Protein AF-A0AAD2JHB7-F1 (afdb_monomer)

Sequence (325 aa):
MQNTSTEHSDEDIPNVPEEEEAVSLEKINRLLHVSGDALVAKTIKKCIPQENSKCKTFVPENSGQRITLLAPPGSLTDFFSKLVEKTIQAAGSKTKDGVSIEWLPTSHMAPYGYGKTHGWTKIIRVVPEPIMLGAADSLLAHYPEPSIPPLDDLKASLRQTIRYHCRLNHIAAHTSLLTLSWNEISEVGLKELIEKVESFLNLEHGEGNSLDTELNSLTSEREKNVSDVSNKIFKMVNLVDGIDFMSYSSITNDVIKDEMQLSKDLTAWPCQSFWTVGEDETDRLKLSPAISDIAKAISPDCESEMNDCFVKRDKCEAKGDGECK

Foldseek 3Di:
DDDDDDDDDDDDDDDDDPDPDQCDVVNVVVLQPFPLLVVLVVLLVVLADPDDPCLDLDDDPPNFAEEEEAEQDFDLSVLVLVLLVVLCVQLVQAAPVRTHYDYHYALAFAAPPCLPQQNHSEYEYEQAGPLLLSLLRLLCVVVVAQDADPLFSSLLSSLLSSVLSLSVSSSCSRHHYHYDYPVCPVPVHSVVVSVSSCVSRNGDRDPPRPPVVVVVVCCPVVVVVSSVRVSSSVSNVCNQCVPPVHHPNVSNVVSQVVSCVQCVHVPNPPTVSLLQRTPPPVCSQDDDPSSLVSQLRNAHPCVDPSGPHPDLVSVCSVNSGSDRD

Organism: NCBI:txid2856

pLDDT: mean 74.13, std 14.26, range [36.97, 91.88]

Solvent-accessible surface area (backbone atoms only — not comparable to full-atom values): 18229 Å² total; per-residue (Å²): 143,80,89,81,84,79,82,78,79,81,75,82,74,80,82,74,81,85,75,84,70,78,80,48,72,67,63,49,54,61,73,53,70,40,81,52,46,57,51,49,55,50,48,56,54,64,50,40,75,90,84,52,101,67,35,48,64,64,59,61,88,93,65,49,43,30,36,31,38,43,30,68,59,28,64,71,43,51,50,49,46,59,48,54,52,47,56,40,54,66,25,66,39,28,27,69,87,68,41,45,54,46,81,46,73,39,36,48,36,74,47,87,93,40,58,81,59,66,71,53,27,32,37,38,33,53,41,49,61,39,56,60,54,38,20,44,27,36,45,36,69,69,42,81,61,74,57,78,68,57,68,51,55,51,54,33,33,37,51,50,47,54,48,52,54,52,53,47,29,57,45,41,61,36,19,35,70,47,80,46,40,45,55,58,45,74,72,67,33,71,66,58,50,48,53,52,50,35,61,74,62,39,52,35,73,56,95,81,67,59,58,65,61,58,49,54,61,49,47,65,67,40,53,54,53,50,48,52,51,49,50,43,40,50,49,32,53,49,52,48,46,69,35,94,90,38,53,59,63,54,56,52,41,51,51,51,50,50,46,28,63,54,11,59,70,72,66,45,78,89,34,60,45,84,54,50,56,24,63,45,88,91,44,32,45,54,60,54,72,64,51,24,52,51,46,26,49,43,21,22,58,57,82,44,97,74,37,81,52,76,52,70,58,41,54,24,29,42,71,32,41,45,61,75,128

Radius of gyration: 21.78 Å; Cα contacts (8 Å, |Δi|>4): 435; chains: 1; bounding box: 79×47×62 Å

Structure (mmCIF, N/CA/C/O backbone):
data_AF-A0AAD2JHB7-F1
#
_entry.id   AF-A0AAD2JHB7-F1
#
loop_
_atom_site.group_PDB
_atom_site.id
_atom_site.type_symbol
_atom_site.label_atom_id
_atom_site.label_alt_id
_atom_site.label_comp_id
_atom_site.label_asym_id
_atom_site.label_entity_id
_atom_site.label_seq_id
_atom_site.pdbx_PDB_ins_code
_atom_site.Cartn_x
_atom_site.Cartn_y
_atom_site.Cartn_z
_atom_site.occupancy
_atom_site.B_iso_or_equiv
_atom_site.auth_seq_id
_atom_site.auth_comp_id
_atom_site.auth_asym_id
_atom_site.auth_atom_id
_atom_site.pdbx_PDB_model_num
ATOM 1 N N . MET A 1 1 ? 55.567 -8.491 -31.227 1.00 44.53 1 MET A N 1
ATOM 2 C CA . MET A 1 1 ? 55.177 -8.044 -29.875 1.00 44.53 1 MET A CA 1
ATOM 3 C C . MET A 1 1 ? 55.283 -6.529 -29.849 1.00 44.53 1 MET A C 1
ATOM 5 O O . MET A 1 1 ? 56.384 -6.010 -29.751 1.00 44.53 1 MET A O 1
ATOM 9 N N . GLN A 1 2 ? 54.166 -5.836 -30.055 1.00 36.97 2 GLN A N 1
ATOM 10 C CA . GLN A 1 2 ? 54.045 -4.386 -29.907 1.00 36.97 2 GLN A CA 1
ATOM 11 C C . GLN A 1 2 ? 52.864 -4.159 -28.963 1.00 36.97 2 GLN A C 1
ATOM 13 O O . GLN A 1 2 ? 51.757 -4.598 -29.259 1.00 36.97 2 GLN A O 1
ATOM 18 N N . ASN A 1 3 ? 53.149 -3.574 -27.799 1.00 43.28 3 ASN A N 1
ATOM 19 C CA . ASN A 1 3 ? 52.157 -3.180 -26.804 1.00 43.28 3 ASN A CA 1
ATOM 20 C C . ASN A 1 3 ? 51.473 -1.902 -27.289 1.00 43.28 3 ASN A C 1
ATOM 22 O O . ASN A 1 3 ? 52.115 -0.857 -27.366 1.00 43.28 3 ASN A O 1
ATOM 26 N N . THR A 1 4 ? 50.185 -1.987 -27.594 1.00 46.91 4 THR A N 1
ATOM 27 C CA . THR A 1 4 ? 49.297 -0.831 -27.727 1.00 46.91 4 THR A CA 1
ATOM 28 C C . THR A 1 4 ? 48.582 -0.638 -26.396 1.00 46.91 4 THR A C 1
ATOM 30 O O . THR A 1 4 ? 47.682 -1.402 -26.055 1.00 46.91 4 THR A O 1
ATOM 33 N N . SER A 1 5 ? 49.035 0.344 -25.623 1.00 47.38 5 SER A N 1
ATOM 34 C CA . SER A 1 5 ? 48.338 0.878 -24.456 1.00 47.38 5 SER A CA 1
ATOM 35 C C . SER A 1 5 ? 47.218 1.796 -24.937 1.00 47.38 5 SER A C 1
ATOM 37 O O . SER A 1 5 ? 47.485 2.848 -25.515 1.00 47.38 5 SER A O 1
ATOM 39 N N . THR A 1 6 ? 45.977 1.366 -24.740 1.00 50.75 6 THR A N 1
ATOM 40 C CA . THR A 1 6 ? 44.774 2.156 -25.002 1.00 50.75 6 THR A CA 1
ATOM 41 C C . THR A 1 6 ? 44.533 3.064 -23.798 1.00 50.75 6 THR A C 1
ATOM 43 O O . THR A 1 6 ? 44.277 2.571 -22.702 1.00 50.75 6 THR A O 1
ATOM 46 N N . GLU A 1 7 ? 44.657 4.375 -23.987 1.00 43.62 7 GLU A N 1
ATOM 47 C CA . GLU A 1 7 ? 44.227 5.380 -23.013 1.00 43.62 7 GLU A CA 1
ATOM 48 C C . GLU A 1 7 ? 42.691 5.377 -22.962 1.00 43.62 7 GLU A C 1
ATOM 50 O O . GLU A 1 7 ? 42.026 5.573 -23.980 1.00 43.62 7 GLU A O 1
ATOM 55 N N . HIS A 1 8 ? 42.123 5.085 -21.792 1.00 47.81 8 HIS A N 1
ATOM 56 C CA . HIS A 1 8 ? 40.723 5.367 -21.494 1.00 47.81 8 HIS A CA 1
ATOM 57 C C . HIS A 1 8 ? 40.642 6.810 -21.008 1.00 47.81 8 HIS A C 1
ATOM 59 O O . HIS A 1 8 ? 41.241 7.162 -19.997 1.00 47.81 8 HIS A O 1
ATOM 65 N N . SER A 1 9 ? 39.945 7.644 -21.775 1.00 47.38 9 SER A N 1
ATOM 66 C CA . SER A 1 9 ? 39.505 8.959 -21.337 1.00 47.38 9 SER A CA 1
ATOM 67 C C . SER A 1 9 ? 38.431 8.769 -20.273 1.00 47.38 9 SER A C 1
ATOM 69 O O . SER A 1 9 ? 37.358 8.251 -20.582 1.00 47.38 9 SER A O 1
ATOM 71 N N . ASP A 1 10 ? 38.746 9.162 -19.042 1.00 42.00 10 ASP A N 1
ATOM 72 C CA . ASP A 1 10 ? 37.776 9.339 -17.968 1.00 42.00 10 ASP A CA 1
ATOM 73 C C . ASP A 1 10 ? 36.716 10.343 -18.442 1.00 42.00 10 ASP A C 1
ATOM 75 O O . ASP A 1 10 ? 37.003 11.524 -18.643 1.00 42.00 10 ASP A O 1
ATOM 79 N N . GLU A 1 11 ? 35.504 9.856 -18.708 1.00 45.44 11 GLU A N 1
ATOM 80 C CA . GLU A 1 11 ? 34.348 10.718 -18.920 1.00 45.44 11 GLU A CA 1
ATOM 81 C C . GLU A 1 11 ? 34.005 11.377 -17.580 1.00 45.44 11 GLU A C 1
ATOM 83 O O . GLU A 1 11 ? 33.743 10.697 -16.585 1.00 45.44 11 GLU A O 1
ATOM 88 N N . ASP A 1 12 ? 34.054 12.711 -17.564 1.00 38.25 12 ASP A N 1
ATOM 89 C CA . ASP A 1 12 ? 33.710 13.554 -16.424 1.00 38.25 12 ASP A CA 1
ATOM 90 C C . ASP A 1 12 ? 32.306 13.202 -15.907 1.00 38.25 12 ASP A C 1
ATOM 92 O O . ASP A 1 12 ? 31.289 13.540 -16.517 1.00 38.25 12 ASP A O 1
ATOM 96 N N . ILE A 1 13 ? 32.246 12.534 -14.753 1.00 40.44 13 ILE A N 1
ATOM 97 C CA . ILE A 1 13 ? 31.000 12.352 -14.007 1.00 40.44 13 ILE A CA 1
ATOM 98 C C . ILE A 1 13 ? 30.553 13.751 -13.552 1.00 40.44 13 ILE A C 1
ATOM 100 O O . ILE A 1 13 ? 31.311 14.424 -12.846 1.00 40.44 13 ILE A O 1
ATOM 104 N N . PRO A 1 14 ? 29.356 14.226 -13.941 1.00 38.84 14 PRO A N 1
ATOM 105 C CA . PRO A 1 14 ? 28.904 15.561 -13.584 1.00 38.84 14 PRO A CA 1
ATOM 106 C C . PRO A 1 14 ? 28.828 15.708 -12.063 1.00 38.84 14 PRO A C 1
ATOM 108 O O . PRO A 1 14 ? 28.192 14.920 -11.363 1.00 38.84 14 PRO A O 1
ATOM 111 N N . ASN A 1 15 ? 29.509 16.738 -11.567 1.00 38.09 15 ASN A N 1
ATOM 112 C CA . ASN A 1 15 ? 29.601 17.081 -10.156 1.00 38.09 15 ASN A CA 1
ATOM 113 C C . ASN A 1 15 ? 28.209 17.512 -9.655 1.00 38.09 15 ASN A C 1
ATOM 115 O O . ASN A 1 15 ? 27.714 18.578 -10.031 1.00 38.09 15 ASN A O 1
ATOM 119 N N . VAL A 1 16 ? 27.552 16.664 -8.861 1.00 37.91 16 VAL A N 1
ATOM 120 C CA . VAL A 1 16 ? 26.233 16.952 -8.280 1.00 37.91 16 VAL A CA 1
ATOM 121 C C . VAL A 1 16 ? 26.416 17.955 -7.128 1.00 37.91 16 VAL A C 1
ATOM 123 O O . VAL A 1 16 ? 27.245 17.702 -6.256 1.00 37.91 16 VAL A O 1
ATOM 126 N N . PRO A 1 17 ? 25.692 19.092 -7.092 1.00 42.38 17 PRO A N 1
ATOM 127 C CA . PRO A 1 17 ? 25.843 20.084 -6.026 1.00 42.38 17 PRO A CA 1
ATOM 128 C C . PRO A 1 17 ? 25.433 19.512 -4.658 1.00 42.38 17 PRO A C 1
ATOM 130 O O . PRO A 1 17 ? 24.340 18.972 -4.517 1.00 42.38 17 PRO A O 1
ATOM 133 N N . GLU A 1 18 ? 26.296 19.674 -3.653 1.00 43.78 18 GLU A N 1
ATOM 134 C CA . GLU A 1 18 ? 26.150 19.145 -2.281 1.00 43.78 18 GLU A CA 1
ATOM 135 C C . GLU A 1 18 ? 25.261 19.991 -1.340 1.00 43.78 18 GLU A C 1
ATOM 137 O O . GLU A 1 18 ? 25.215 19.736 -0.137 1.00 43.78 18 GLU A O 1
ATOM 142 N N . GLU A 1 19 ? 24.528 20.993 -1.833 1.00 45.78 19 GLU A N 1
ATOM 143 C CA . GLU A 1 19 ? 23.612 21.760 -0.976 1.00 45.78 19 GLU A CA 1
ATOM 144 C C . GLU A 1 19 ? 22.239 21.071 -0.892 1.00 45.78 19 GLU A C 1
ATOM 146 O O . GLU A 1 19 ? 21.375 21.239 -1.754 1.00 45.78 19 GLU A O 1
ATOM 151 N N . GLU A 1 20 ? 22.044 20.274 0.169 1.00 47.28 20 GLU A N 1
ATOM 152 C CA . GLU A 1 20 ? 20.758 19.680 0.564 1.00 47.28 20 GLU A CA 1
ATOM 153 C C . GLU A 1 20 ? 19.764 20.765 1.012 1.00 47.28 20 GLU A C 1
ATOM 155 O O . GLU A 1 20 ? 19.490 20.962 2.197 1.00 47.28 20 GLU A O 1
ATOM 160 N N . GLU A 1 21 ? 19.193 21.490 0.056 1.00 49.91 21 GLU A N 1
ATOM 161 C CA . GLU A 1 21 ? 18.013 22.301 0.322 1.00 49.91 21 GLU A CA 1
ATOM 162 C C . GLU A 1 21 ? 16.830 21.350 0.575 1.00 49.91 21 GLU A C 1
ATOM 164 O O . GLU A 1 21 ? 16.464 20.544 -0.287 1.00 49.91 21 GLU A O 1
ATOM 169 N N . ALA A 1 22 ? 16.251 21.400 1.781 1.00 50.84 22 ALA A N 1
ATOM 170 C CA . ALA A 1 22 ? 15.080 20.600 2.124 1.00 50.84 22 ALA A CA 1
ATOM 171 C C . ALA A 1 22 ? 13.979 20.844 1.080 1.00 50.84 22 ALA A C 1
ATOM 173 O O . ALA A 1 22 ? 13.525 21.975 0.887 1.00 50.84 22 ALA A O 1
ATOM 174 N N . VAL A 1 23 ? 13.568 19.787 0.374 1.00 50.75 23 VAL A N 1
ATOM 175 C CA . VAL A 1 23 ? 12.560 19.896 -0.683 1.00 50.75 23 VAL A CA 1
ATOM 176 C C . VAL A 1 23 ? 11.259 20.383 -0.047 1.00 50.75 23 VAL A C 1
ATOM 178 O O . VAL A 1 23 ? 10.679 19.703 0.797 1.00 50.75 23 VAL A O 1
ATOM 181 N N . SER A 1 24 ? 10.793 21.573 -0.433 1.00 53.56 24 SER A N 1
ATOM 182 C CA . SER A 1 24 ? 9.554 22.113 0.123 1.00 53.56 24 SER A CA 1
ATOM 183 C C . SER A 1 24 ? 8.346 21.271 -0.308 1.00 53.56 24 SER A C 1
ATOM 185 O O . SER A 1 24 ? 8.250 20.848 -1.464 1.00 53.56 24 SER A O 1
ATOM 187 N N . LEU A 1 25 ? 7.386 21.079 0.605 1.00 49.75 25 LEU A N 1
ATOM 188 C CA . LEU A 1 25 ? 6.100 20.408 0.339 1.00 49.75 25 LEU A CA 1
ATOM 189 C C . LEU A 1 25 ? 5.358 21.002 -0.873 1.00 49.75 25 LEU A C 1
ATOM 191 O O . LEU A 1 25 ? 4.637 20.301 -1.574 1.00 49.75 25 LEU A O 1
ATOM 195 N N . GLU A 1 26 ? 5.574 22.282 -1.178 1.00 51.38 26 GLU A N 1
ATOM 196 C CA . GLU A 1 26 ? 4.990 22.931 -2.353 1.00 51.38 26 GLU A CA 1
ATOM 197 C C . GLU A 1 26 ? 5.645 22.476 -3.670 1.00 51.38 26 GLU A C 1
ATOM 199 O O . GLU A 1 26 ? 4.954 22.248 -4.666 1.00 51.38 26 GLU A O 1
ATOM 204 N N . LYS A 1 27 ? 6.975 22.303 -3.688 1.00 56.31 27 LYS A N 1
ATOM 205 C CA . LYS A 1 27 ? 7.708 21.762 -4.846 1.00 56.31 27 LYS A CA 1
ATOM 206 C C . LYS A 1 27 ? 7.349 20.293 -5.073 1.00 56.31 27 LYS A C 1
ATOM 208 O O . LYS A 1 27 ? 7.165 19.885 -6.217 1.00 56.31 27 LYS A O 1
ATOM 213 N N . ILE A 1 28 ? 7.160 19.556 -3.977 1.00 53.59 28 ILE A N 1
ATOM 214 C CA . ILE A 1 28 ? 6.604 18.201 -3.955 1.00 53.59 28 ILE A CA 1
ATOM 215 C C . ILE A 1 28 ? 5.224 18.205 -4.613 1.00 53.59 28 ILE A C 1
ATOM 217 O O . ILE A 1 28 ? 5.057 17.594 -5.660 1.00 53.59 28 ILE A O 1
ATOM 221 N N . ASN A 1 29 ? 4.267 18.989 -4.115 1.00 52.22 29 ASN A N 1
ATOM 222 C CA . ASN A 1 29 ? 2.915 19.016 -4.673 1.00 52.22 29 ASN A CA 1
ATOM 223 C C . ASN A 1 29 ? 2.890 19.345 -6.175 1.00 52.22 29 ASN A C 1
ATOM 225 O O . ASN A 1 29 ? 2.085 18.768 -6.902 1.00 52.22 29 ASN A O 1
ATOM 229 N N . ARG A 1 30 ? 3.794 20.194 -6.684 1.00 58.38 30 ARG A N 1
ATOM 230 C CA . ARG A 1 30 ? 3.884 20.483 -8.130 1.00 58.38 30 ARG A CA 1
ATOM 231 C C . ARG A 1 30 ? 4.385 19.307 -8.974 1.00 58.38 30 ARG A C 1
ATOM 233 O O . ARG A 1 30 ? 3.861 19.122 -10.068 1.00 58.38 30 ARG A O 1
ATOM 240 N N . LEU A 1 31 ? 5.352 18.524 -8.489 1.00 52.12 31 LEU A N 1
ATOM 241 C CA . LEU A 1 31 ? 5.852 17.328 -9.190 1.00 52.12 31 LEU A CA 1
ATOM 242 C C . LEU A 1 31 ? 4.796 16.215 -9.257 1.00 52.12 31 LEU A C 1
ATOM 244 O O . LEU A 1 31 ? 4.749 15.454 -10.218 1.00 52.12 31 LEU A O 1
ATOM 248 N N . LEU A 1 32 ? 3.917 16.154 -8.257 1.00 51.88 32 LEU A N 1
ATOM 249 C CA . LEU A 1 32 ? 2.922 15.094 -8.094 1.00 51.88 32 LEU A CA 1
ATOM 250 C C . LEU A 1 32 ? 1.598 15.347 -8.849 1.00 51.88 32 LEU A C 1
ATOM 252 O O . LEU A 1 32 ? 0.749 14.461 -8.924 1.00 51.88 32 LEU A O 1
ATOM 256 N N . HIS A 1 33 ? 1.397 16.536 -9.432 1.00 53.97 33 HIS A N 1
ATOM 257 C CA . HIS A 1 33 ? 0.199 16.866 -10.219 1.00 53.97 33 HIS A CA 1
ATOM 258 C C . HIS A 1 33 ? 0.368 16.477 -11.692 1.00 53.97 33 HIS A C 1
ATOM 260 O O . HIS A 1 33 ? 0.422 17.323 -12.588 1.00 53.97 33 HIS A O 1
ATOM 266 N N . VAL A 1 34 ? 0.424 15.174 -11.957 1.00 54.78 34 VAL A N 1
ATOM 267 C CA . VAL A 1 34 ? 0.478 14.638 -13.319 1.00 54.78 34 VAL A CA 1
ATOM 268 C C . VAL A 1 34 ? -0.903 14.172 -13.768 1.00 54.78 34 VAL A C 1
ATOM 270 O O . VAL A 1 34 ? -1.675 13.580 -13.017 1.00 54.78 34 VAL A O 1
ATOM 273 N N . SER A 1 35 ? -1.238 14.442 -15.030 1.00 53.59 35 SER A N 1
ATOM 274 C CA . SER A 1 35 ? -2.548 14.146 -15.624 1.00 53.59 35 SER A CA 1
ATOM 275 C C . SER A 1 35 ? -2.970 12.668 -15.527 1.00 53.59 35 SER A C 1
ATOM 277 O O . SER A 1 35 ? -4.170 12.384 -15.494 1.00 53.59 35 SER A O 1
ATOM 279 N N . GLY A 1 36 ? -2.011 11.739 -15.437 1.00 54.88 36 GLY A N 1
ATOM 280 C CA . GLY A 1 36 ? -2.241 10.302 -15.257 1.00 54.88 36 GLY A CA 1
ATOM 281 C C . GLY A 1 36 ? -2.712 9.909 -13.853 1.00 54.88 36 GLY A C 1
ATOM 282 O O . GLY A 1 36 ? -3.604 9.068 -13.720 1.00 54.88 36 GLY A O 1
ATOM 283 N N . ASP A 1 37 ? -2.210 10.568 -12.806 1.00 62.50 37 ASP A N 1
ATOM 284 C CA . ASP A 1 37 ? -2.574 10.265 -11.415 1.00 62.50 37 ASP A CA 1
ATOM 285 C C . ASP A 1 37 ? -4.043 10.586 -11.136 1.00 62.50 37 ASP A C 1
ATOM 287 O O . ASP A 1 37 ? -4.741 9.821 -10.472 1.00 62.50 37 ASP A O 1
ATOM 291 N N . ALA A 1 38 ? -4.574 11.648 -11.747 1.00 64.50 38 ALA A N 1
ATOM 292 C CA . ALA A 1 38 ? -5.999 11.960 -11.680 1.00 64.50 38 ALA A CA 1
ATOM 293 C C . ALA A 1 38 ? -6.870 10.860 -12.319 1.00 64.50 38 ALA A C 1
ATOM 295 O O . ALA A 1 38 ? -7.965 10.575 -11.825 1.00 64.50 38 ALA A O 1
ATOM 296 N N . LEU A 1 39 ? -6.405 10.220 -13.401 1.00 62.66 39 LEU A N 1
ATOM 297 C CA . LEU A 1 39 ? -7.111 9.106 -14.040 1.00 62.66 39 LEU A CA 1
ATOM 298 C C . LEU A 1 39 ? -7.066 7.850 -13.166 1.00 62.66 39 LEU A C 1
ATOM 300 O O . LEU A 1 39 ? -8.096 7.190 -13.016 1.00 62.66 39 LEU A O 1
ATOM 304 N N . VAL A 1 40 ? -5.920 7.544 -12.556 1.00 61.69 40 VAL A N 1
ATOM 305 C CA . VAL A 1 40 ? -5.773 6.425 -11.614 1.00 61.69 40 VAL A CA 1
ATOM 306 C C . VAL A 1 40 ? -6.616 6.657 -10.374 1.00 61.69 40 VAL A C 1
ATOM 308 O O . VAL A 1 40 ? -7.433 5.804 -10.051 1.00 61.69 40 VAL A O 1
ATOM 311 N N . ALA A 1 41 ? -6.525 7.823 -9.738 1.00 64.12 41 ALA A N 1
ATOM 312 C CA . ALA A 1 41 ? -7.351 8.187 -8.594 1.00 64.12 41 ALA A CA 1
ATOM 313 C C . ALA A 1 41 ? -8.845 8.113 -8.944 1.00 64.12 41 ALA A C 1
ATOM 315 O O . ALA A 1 41 ? -9.636 7.547 -8.192 1.00 64.12 41 ALA A O 1
ATOM 316 N N . LYS A 1 42 ? -9.253 8.603 -10.125 1.00 65.50 42 LYS A N 1
ATOM 317 C CA . LYS A 1 42 ? -10.633 8.471 -10.618 1.00 65.50 42 LYS A CA 1
ATOM 318 C C . LYS A 1 42 ? -11.026 7.014 -10.849 1.00 65.50 42 LYS A C 1
ATOM 320 O O . LYS A 1 42 ? -12.166 6.657 -10.578 1.00 65.50 42 LYS A O 1
ATOM 325 N N . THR A 1 43 ? -10.124 6.177 -11.348 1.00 59.97 43 THR A N 1
ATOM 326 C CA . THR A 1 43 ? -10.394 4.760 -11.634 1.00 59.97 43 THR A CA 1
ATOM 327 C C . THR A 1 43 ? -10.463 3.939 -10.353 1.00 59.97 43 THR A C 1
ATOM 329 O O . THR A 1 43 ? -11.438 3.225 -10.139 1.00 59.97 43 THR A O 1
ATOM 332 N N . ILE A 1 44 ? -9.528 4.166 -9.430 1.00 62.41 44 ILE A N 1
ATOM 333 C CA . ILE A 1 44 ? -9.577 3.689 -8.052 1.00 62.41 44 ILE A CA 1
ATOM 334 C C . ILE A 1 44 ? -10.920 4.064 -7.422 1.00 62.41 44 ILE A C 1
ATOM 336 O O . ILE A 1 44 ? -11.571 3.181 -6.875 1.00 62.41 44 ILE A O 1
ATOM 340 N N . LYS A 1 45 ? -11.362 5.323 -7.560 1.00 61.25 45 LYS A N 1
ATOM 341 C CA . LYS A 1 45 ? -12.653 5.820 -7.052 1.00 61.25 45 LYS A CA 1
ATOM 342 C C . LYS A 1 45 ? -13.872 5.232 -7.772 1.00 61.25 45 LYS A C 1
ATOM 344 O O . LYS A 1 45 ? -14.912 5.077 -7.148 1.00 61.25 45 LYS A O 1
ATOM 349 N N . LYS A 1 46 ? -13.783 4.894 -9.063 1.00 52.84 46 LYS A N 1
ATOM 350 C CA . LYS A 1 46 ? -14.870 4.237 -9.822 1.00 52.84 46 LYS A CA 1
ATOM 351 C C . LYS A 1 46 ? -15.091 2.789 -9.399 1.00 52.84 46 LYS A C 1
ATOM 353 O O . LYS A 1 46 ? -16.213 2.303 -9.479 1.00 52.84 46 LYS A O 1
ATOM 358 N N . CYS A 1 47 ? -14.038 2.106 -8.963 1.00 46.47 47 CYS A N 1
ATOM 359 C CA . CYS A 1 47 ? -14.144 0.761 -8.407 1.00 46.47 47 CYS A CA 1
ATOM 360 C C . CYS A 1 47 ? -14.671 0.758 -6.957 1.00 46.47 47 CYS A C 1
ATOM 362 O O . CYS A 1 47 ? -14.910 -0.315 -6.408 1.00 46.47 47 CYS A O 1
ATOM 364 N N . ILE A 1 48 ? -14.865 1.931 -6.339 1.00 52.50 48 ILE A N 1
ATOM 365 C CA . ILE A 1 48 ? -15.570 2.079 -5.061 1.00 52.50 48 ILE A CA 1
ATOM 366 C C . ILE A 1 48 ? -17.076 2.126 -5.370 1.00 52.50 48 ILE A C 1
ATOM 368 O O . ILE A 1 48 ? -17.494 2.946 -6.192 1.00 52.50 48 ILE A O 1
ATOM 372 N N . PRO A 1 49 ? -17.919 1.286 -4.742 1.00 47.06 49 PRO A N 1
ATOM 373 C CA . PRO A 1 49 ? -19.367 1.357 -4.922 1.00 47.06 49 PRO A CA 1
ATOM 374 C C . PRO A 1 49 ? -19.875 2.761 -4.564 1.00 47.06 49 PRO A C 1
ATOM 376 O O . PRO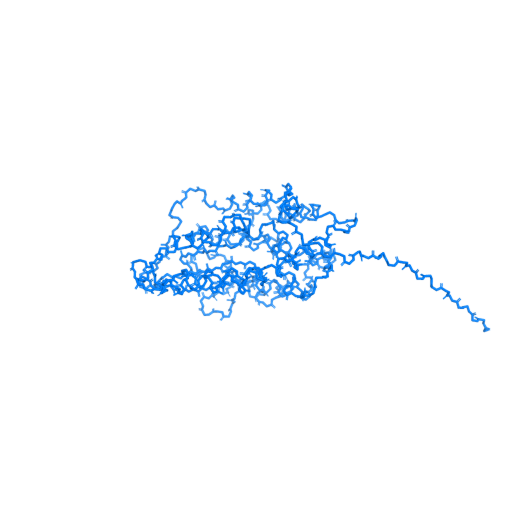 A 1 49 ? -19.771 3.182 -3.415 1.00 47.06 49 PRO A O 1
ATOM 379 N N . GLN A 1 50 ? -20.416 3.495 -5.539 1.00 50.09 50 GLN A N 1
ATOM 380 C CA . GLN A 1 50 ? -20.752 4.915 -5.356 1.00 50.09 50 GLN A CA 1
ATOM 381 C C . GLN A 1 50 ? -22.000 5.165 -4.490 1.00 50.09 50 GLN A C 1
ATOM 383 O O . GLN A 1 50 ? -22.226 6.297 -4.076 1.00 50.09 50 GLN A O 1
ATOM 388 N N . GLU A 1 51 ? -22.802 4.138 -4.184 1.00 46.19 51 GLU A N 1
ATOM 389 C CA . GLU A 1 51 ? -24.159 4.333 -3.642 1.00 46.19 51 GLU A CA 1
ATOM 390 C C . GLU A 1 51 ? -24.567 3.369 -2.516 1.00 46.19 51 GLU A C 1
ATOM 392 O O . GLU A 1 51 ? -25.746 3.055 -2.362 1.00 46.19 51 GLU A O 1
ATOM 397 N N . ASN A 1 52 ? -23.642 2.893 -1.677 1.00 42.56 52 ASN A N 1
ATOM 398 C CA . ASN A 1 52 ? -24.062 2.134 -0.495 1.00 42.56 52 ASN A CA 1
ATOM 399 C C . ASN A 1 52 ? -23.418 2.655 0.788 1.00 42.56 52 ASN A C 1
ATOM 401 O O . ASN A 1 52 ? -22.343 2.221 1.189 1.00 42.56 52 ASN A O 1
ATOM 405 N N . SER A 1 53 ? -24.137 3.542 1.487 1.00 45.59 53 SER A N 1
ATOM 406 C CA . SER A 1 53 ? -23.801 4.005 2.846 1.00 45.59 53 SER A CA 1
ATOM 407 C C . SER A 1 53 ? -23.754 2.870 3.881 1.00 45.59 53 SER A C 1
ATOM 409 O O . SER A 1 53 ? -23.359 3.083 5.025 1.00 45.59 53 SER A O 1
ATOM 411 N N . LYS A 1 54 ? -24.147 1.656 3.471 1.00 46.12 54 LYS A N 1
ATOM 412 C CA . LYS A 1 54 ? -24.056 0.398 4.207 1.00 46.12 54 LYS A CA 1
ATOM 413 C C . LYS A 1 54 ? -23.462 -0.705 3.323 1.00 46.12 54 LYS A C 1
ATOM 415 O O . LYS A 1 54 ? -24.075 -1.765 3.168 1.00 46.12 54 LYS A O 1
ATOM 420 N N . CYS A 1 55 ? -22.288 -0.487 2.716 1.00 51.88 55 CYS A N 1
ATOM 421 C CA . CYS A 1 55 ? -21.472 -1.626 2.275 1.00 51.88 55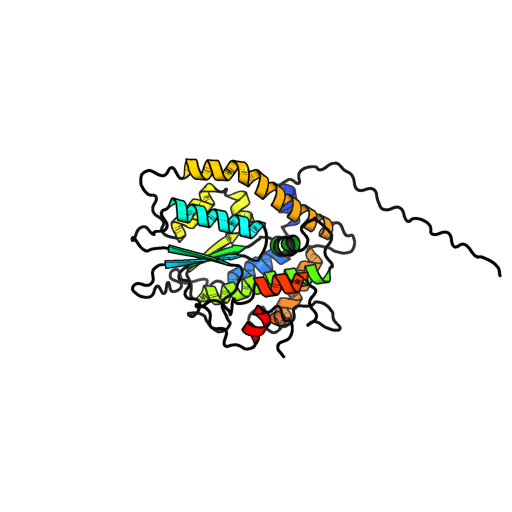 CYS A CA 1
ATOM 422 C C . CYS A 1 55 ? -21.420 -2.633 3.432 1.00 51.88 55 CYS A C 1
ATOM 424 O O . CYS A 1 55 ? -21.137 -2.262 4.567 1.00 51.88 55 CYS A O 1
ATOM 426 N N . LYS A 1 56 ? -21.873 -3.856 3.147 1.00 52.50 56 LYS A N 1
ATOM 427 C CA . LYS A 1 56 ? -22.409 -4.811 4.121 1.00 52.50 56 LYS A CA 1
ATOM 428 C C . LYS A 1 56 ? -21.385 -5.079 5.224 1.00 52.50 56 LYS A C 1
ATOM 430 O O . LYS A 1 56 ? -20.519 -5.922 5.053 1.00 52.50 56 LYS A O 1
ATOM 435 N N . THR A 1 57 ? -21.508 -4.407 6.367 1.00 56.66 57 THR A N 1
ATOM 436 C CA . THR A 1 57 ? -20.790 -4.778 7.589 1.00 56.66 57 THR A CA 1
ATOM 437 C C . THR A 1 57 ? -21.315 -6.136 8.026 1.00 56.66 57 THR A C 1
ATOM 439 O O . THR A 1 57 ? -22.286 -6.229 8.777 1.00 56.66 57 THR A O 1
ATOM 442 N N . PHE A 1 58 ? -20.748 -7.205 7.479 1.00 56.97 58 PHE A N 1
ATOM 443 C CA . PHE A 1 58 ? -21.021 -8.542 7.960 1.00 56.97 58 PHE A CA 1
ATOM 444 C C . PHE A 1 58 ? -20.117 -8.772 9.162 1.00 56.97 58 PHE A C 1
ATOM 446 O O . PHE A 1 58 ? -18.936 -9.069 9.020 1.00 56.97 58 PHE A O 1
ATOM 453 N N . VAL A 1 59 ? -20.685 -8.562 10.343 1.00 61.16 59 VAL A N 1
ATOM 454 C CA . VAL A 1 59 ? -20.089 -8.981 11.606 1.00 61.16 59 VAL A CA 1
ATOM 455 C C . VAL A 1 59 ? -20.850 -10.238 12.017 1.00 61.16 59 VAL A C 1
ATOM 457 O O . VAL A 1 59 ? -22.029 -10.119 12.362 1.00 61.16 59 VAL A O 1
ATOM 460 N N . PRO A 1 60 ? -20.259 -11.440 11.902 1.00 58.31 60 PRO A N 1
ATOM 461 C CA . PRO A 1 60 ? -20.867 -12.639 12.459 1.00 58.31 60 PRO A CA 1
ATOM 462 C C . PRO A 1 60 ? -21.241 -12.431 13.935 1.00 58.31 60 PRO A C 1
ATOM 464 O O . PRO A 1 60 ? -20.547 -11.740 14.685 1.00 58.31 60 PRO A O 1
ATOM 467 N N . GLU A 1 61 ? -22.351 -13.023 14.374 1.00 60.22 61 GLU A N 1
ATOM 468 C CA . GLU A 1 61 ? -22.747 -12.945 15.781 1.00 60.22 61 GLU A CA 1
ATOM 469 C C . GLU A 1 61 ? -21.625 -13.511 16.668 1.00 60.22 61 GLU A C 1
ATOM 471 O O . GLU A 1 61 ? -21.142 -14.620 16.443 1.00 60.22 61 GLU A O 1
ATOM 476 N N . ASN A 1 62 ? -21.218 -12.744 17.685 1.00 66.25 62 ASN A N 1
ATOM 477 C CA . ASN A 1 62 ? -20.154 -13.080 18.642 1.00 66.25 62 ASN A CA 1
ATOM 478 C C . ASN A 1 62 ? -18.708 -13.109 18.097 1.00 66.25 62 ASN A C 1
ATOM 480 O O . ASN A 1 62 ? -17.827 -13.589 18.807 1.00 66.25 62 ASN A O 1
ATOM 484 N N . SER A 1 63 ? -18.417 -12.588 16.897 1.00 68.44 63 SER A N 1
ATOM 485 C CA . SER A 1 63 ? -17.054 -12.642 16.324 1.00 68.44 63 SER A CA 1
ATOM 486 C C . SER A 1 63 ? -16.178 -11.399 16.539 1.00 68.44 63 SER A C 1
ATOM 488 O O . SER A 1 63 ? -15.053 -11.370 16.051 1.00 68.44 63 SER A O 1
ATOM 490 N N . GLY A 1 64 ? -16.665 -10.356 17.223 1.00 78.38 64 GLY A N 1
ATOM 491 C CA . GLY A 1 64 ? -15.938 -9.083 17.349 1.00 78.38 64 GLY A CA 1
ATOM 492 C C . GLY A 1 64 ? -15.812 -8.307 16.025 1.00 78.38 64 GLY A C 1
ATOM 493 O O . GLY A 1 64 ? -16.307 -8.747 14.985 1.00 78.38 64 GLY A O 1
ATOM 494 N N . GLN A 1 65 ? -15.169 -7.133 16.049 1.00 82.81 65 GLN A N 1
ATOM 495 C CA . GLN A 1 65 ? -14.814 -6.391 14.833 1.00 82.81 65 GLN A CA 1
ATOM 496 C C . GLN A 1 65 ? -13.375 -6.707 14.441 1.00 82.81 65 GLN A C 1
ATOM 498 O O . GLN A 1 65 ? -12.433 -6.376 15.155 1.00 82.81 65 GLN A O 1
ATOM 503 N N . ARG A 1 66 ? -13.208 -7.301 13.263 1.00 85.88 66 ARG A N 1
ATOM 504 C CA . ARG A 1 66 ? -11.899 -7.524 12.654 1.00 85.88 66 ARG A CA 1
ATOM 505 C C . ARG A 1 66 ? -11.593 -6.390 11.694 1.00 85.88 66 ARG A C 1
ATOM 507 O O . ARG A 1 66 ? -12.312 -6.212 10.704 1.00 85.88 66 ARG A O 1
ATOM 514 N N . ILE A 1 67 ? -10.588 -5.592 12.017 1.00 88.31 67 ILE A N 1
ATOM 515 C CA . ILE A 1 67 ? -10.237 -4.367 11.305 1.00 88.31 67 ILE A CA 1
ATOM 516 C C . ILE A 1 67 ? -8.838 -4.550 10.736 1.00 88.31 67 ILE A C 1
ATOM 518 O O . ILE A 1 67 ? -7.896 -4.858 11.462 1.00 88.31 67 ILE A O 1
ATOM 522 N N . THR A 1 68 ? -8.700 -4.348 9.432 1.00 89.94 68 THR A N 1
ATOM 523 C CA . THR A 1 68 ? -7.394 -4.394 8.775 1.00 89.94 68 THR A CA 1
ATOM 524 C C . THR A 1 68 ? -6.995 -3.017 8.270 1.00 89.94 68 THR A C 1
ATOM 526 O O . THR A 1 68 ? -7.854 -2.235 7.847 1.00 89.94 68 THR A O 1
ATOM 529 N N . LEU A 1 69 ? -5.693 -2.737 8.293 1.00 90.88 69 LEU A N 1
ATOM 530 C CA . LEU A 1 69 ? -5.104 -1.700 7.462 1.00 90.88 69 LEU A CA 1
ATOM 531 C C . LEU A 1 69 ? -4.362 -2.348 6.314 1.00 90.88 69 LEU A C 1
ATOM 533 O O . LEU A 1 69 ? -3.445 -3.139 6.522 1.00 90.88 69 LEU A O 1
ATOM 537 N N . LEU A 1 70 ? -4.800 -1.986 5.117 1.00 90.94 70 LEU A N 1
ATOM 538 C CA . LEU A 1 70 ? -4.257 -2.452 3.862 1.00 90.94 70 LEU A CA 1
ATOM 539 C C . LEU A 1 70 ? -3.497 -1.299 3.218 1.00 90.94 70 LEU A C 1
ATOM 541 O O . LEU A 1 70 ? -4.085 -0.313 2.756 1.00 90.94 70 LEU A O 1
ATOM 545 N N . ALA A 1 71 ? -2.180 -1.444 3.195 1.00 91.00 71 ALA A N 1
ATOM 546 C CA . ALA A 1 71 ? -1.289 -0.568 2.463 1.00 91.00 71 ALA A CA 1
ATOM 547 C C . ALA A 1 71 ? -0.287 -1.383 1.618 1.00 91.00 71 ALA A C 1
ATOM 549 O O . ALA A 1 71 ? 0.040 -2.513 1.997 1.00 91.00 71 ALA A O 1
ATOM 550 N N . PRO A 1 72 ? 0.195 -0.855 0.475 1.00 90.38 72 PRO A N 1
ATOM 551 C CA . PRO A 1 72 ? 1.353 -1.4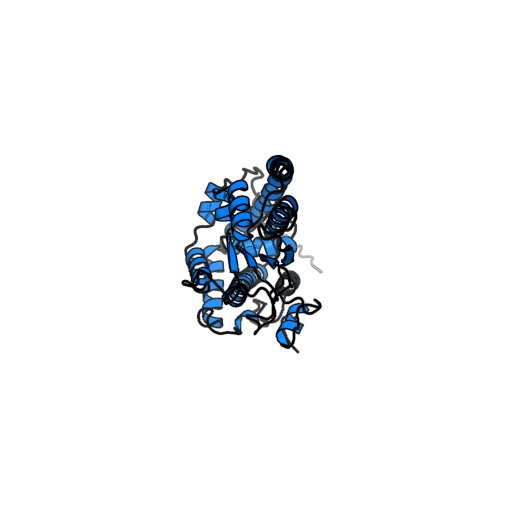30 -0.210 1.00 90.38 72 PRO A CA 1
ATOM 552 C C . PRO A 1 72 ? 2.556 -1.533 0.749 1.00 90.38 72 PRO A C 1
ATOM 554 O O . PRO A 1 72 ? 2.630 -0.743 1.692 1.00 90.38 72 PRO A O 1
ATOM 557 N N . PRO A 1 73 ? 3.493 -2.476 0.549 1.00 91.31 73 PRO A N 1
ATOM 558 C CA . PRO A 1 73 ? 4.676 -2.578 1.398 1.00 91.31 73 PRO A CA 1
ATOM 559 C C . PRO A 1 73 ? 5.524 -1.309 1.278 1.00 91.31 73 PRO A C 1
ATOM 561 O O . PRO A 1 73 ? 5.653 -0.763 0.184 1.00 91.31 73 PRO A O 1
ATOM 564 N N . GLY A 1 74 ? 6.108 -0.855 2.383 1.00 90.31 74 GLY A N 1
ATOM 565 C CA . GLY A 1 74 ? 6.979 0.314 2.383 1.00 90.31 74 GLY A CA 1
ATOM 566 C C . GLY A 1 74 ? 7.095 0.982 3.750 1.00 90.31 74 GLY A C 1
ATOM 567 O O . GLY A 1 74 ? 6.375 0.669 4.698 1.00 90.31 74 GLY A O 1
ATOM 568 N N . SER A 1 75 ? 8.051 1.899 3.873 1.00 87.25 75 SER A N 1
ATOM 569 C CA . SER A 1 75 ? 8.332 2.570 5.147 1.00 87.25 75 SER A CA 1
ATOM 570 C C . SER A 1 75 ? 7.264 3.609 5.486 1.00 87.25 75 SER A C 1
ATOM 572 O O . SER A 1 75 ? 6.918 3.792 6.658 1.00 87.25 75 SER A O 1
ATOM 574 N N . LEU A 1 76 ? 6.722 4.282 4.467 1.00 83.88 76 LEU A N 1
ATOM 575 C CA . LEU A 1 76 ? 5.655 5.267 4.627 1.00 83.88 76 LEU A CA 1
ATOM 576 C C . LEU A 1 76 ? 4.382 4.604 5.154 1.00 83.88 76 LEU A C 1
ATOM 578 O O . LEU A 1 76 ? 3.711 5.105 6.056 1.00 83.88 76 LEU A O 1
ATOM 582 N N . THR A 1 77 ? 4.051 3.450 4.589 1.00 83.31 77 THR A N 1
ATOM 583 C CA . THR A 1 77 ? 2.851 2.687 4.920 1.00 83.31 77 THR A CA 1
ATOM 584 C C . THR A 1 77 ? 2.958 1.996 6.279 1.00 83.31 77 THR A C 1
ATOM 586 O O . THR A 1 77 ? 1.997 2.028 7.056 1.00 83.31 77 THR A O 1
ATOM 589 N N . ASP A 1 78 ? 4.139 1.489 6.637 1.00 85.19 78 ASP A N 1
ATOM 590 C CA . ASP A 1 78 ? 4.444 0.988 7.982 1.00 85.19 78 ASP A CA 1
ATOM 591 C C . ASP A 1 78 ? 4.289 2.067 9.056 1.00 85.19 78 ASP A C 1
ATOM 593 O O . ASP A 1 78 ? 3.789 1.808 10.158 1.00 85.19 78 ASP A O 1
ATOM 597 N N . PHE A 1 79 ? 4.699 3.298 8.744 1.00 83.50 79 PHE A N 1
ATOM 598 C CA . PHE A 1 79 ? 4.477 4.432 9.630 1.00 83.50 79 PHE A CA 1
ATOM 599 C C . PHE A 1 79 ? 2.978 4.640 9.904 1.00 83.50 79 PHE A C 1
ATOM 601 O O . PHE A 1 79 ? 2.580 4.752 11.068 1.00 83.50 79 PHE A O 1
ATOM 608 N N . PHE A 1 80 ? 2.133 4.611 8.869 1.00 81.75 80 PHE A N 1
ATOM 609 C CA . PHE A 1 80 ? 0.681 4.733 9.044 1.00 81.75 80 PHE A CA 1
ATOM 610 C C . PHE A 1 80 ? 0.073 3.620 9.861 1.00 81.75 80 PHE A C 1
ATOM 612 O O . PHE A 1 80 ? -0.756 3.875 10.732 1.00 81.75 80 PHE A O 1
ATOM 619 N N . SER A 1 81 ? 0.495 2.393 9.583 1.00 84.94 81 SER A N 1
ATOM 620 C CA . SER A 1 81 ? 0.070 1.225 10.335 1.00 84.94 81 SER A CA 1
ATOM 621 C C . SER A 1 81 ? 0.282 1.433 11.838 1.00 84.94 81 SER A C 1
ATOM 623 O O . SER A 1 81 ? -0.666 1.343 12.621 1.00 84.94 81 SER A O 1
ATOM 625 N N . LYS A 1 82 ? 1.492 1.854 12.228 1.00 85.12 82 LYS A N 1
ATOM 626 C CA . LYS A 1 82 ? 1.858 2.145 13.625 1.00 85.12 82 LYS A CA 1
ATOM 627 C C . LYS A 1 82 ? 1.130 3.353 14.210 1.00 85.12 82 LYS A C 1
ATOM 629 O O . LYS A 1 82 ? 1.016 3.465 15.433 1.00 85.12 82 LYS A O 1
ATOM 634 N N . LEU A 1 83 ? 0.710 4.305 13.382 1.00 83.38 83 LEU A N 1
ATOM 635 C CA . LEU A 1 83 ? -0.096 5.438 13.829 1.00 83.38 83 LEU A CA 1
ATOM 636 C C . LEU A 1 83 ? -1.509 4.979 14.187 1.00 83.38 83 LEU A C 1
ATOM 638 O O . LEU A 1 83 ? -1.953 5.208 15.308 1.00 83.38 83 LEU A O 1
ATOM 642 N N . VAL A 1 84 ? -2.174 4.278 13.269 1.00 85.69 84 VAL A N 1
ATOM 643 C CA . VAL A 1 84 ? -3.543 3.791 13.473 1.00 85.69 84 VAL A CA 1
ATOM 644 C C . VAL A 1 84 ? -3.608 2.764 14.602 1.00 85.69 84 VAL A C 1
ATOM 646 O O . VAL A 1 84 ? -4.516 2.817 15.428 1.00 85.69 84 VAL A O 1
ATOM 649 N N . GLU A 1 85 ? -2.621 1.872 14.693 1.00 87.31 85 GLU A N 1
ATOM 650 C CA . GLU A 1 85 ? -2.509 0.923 15.801 1.00 87.31 85 GLU A CA 1
ATOM 651 C C . GLU A 1 85 ? -2.498 1.643 17.156 1.00 87.31 85 GLU A C 1
ATOM 653 O O . GLU A 1 85 ? -3.211 1.250 18.079 1.00 87.31 85 GLU A O 1
ATOM 658 N N . LYS A 1 86 ? -1.732 2.734 17.267 1.00 84.62 86 LYS A N 1
ATOM 659 C CA . LYS A 1 86 ? -1.655 3.531 18.495 1.00 84.62 86 LYS A CA 1
ATOM 660 C C . LYS A 1 86 ? -2.971 4.217 18.827 1.00 84.62 86 LYS A C 1
ATOM 662 O O . LYS A 1 86 ? -3.374 4.185 19.984 1.00 84.62 86 LYS A O 1
ATOM 667 N N . THR A 1 87 ? -3.671 4.754 17.831 1.00 83.88 87 THR A N 1
ATOM 668 C CA . THR A 1 87 ? -5.027 5.292 18.014 1.00 83.88 87 THR A CA 1
ATOM 669 C C . THR A 1 87 ? -5.978 4.237 18.587 1.00 83.88 87 THR A C 1
ATOM 671 O O . THR A 1 87 ? -6.694 4.496 19.551 1.00 83.88 87 THR A O 1
ATOM 674 N N . ILE A 1 88 ? -5.950 3.012 18.054 1.00 85.75 88 ILE A N 1
ATOM 675 C CA . ILE A 1 88 ? -6.796 1.909 18.538 1.00 85.75 88 ILE A CA 1
ATOM 676 C C . ILE A 1 88 ? -6.409 1.490 19.967 1.00 85.75 88 ILE A C 1
ATOM 678 O O . ILE A 1 88 ? -7.287 1.232 20.797 1.00 85.75 88 ILE A O 1
ATOM 682 N N . GLN A 1 89 ? -5.108 1.430 20.270 1.00 84.81 89 GLN A N 1
ATOM 683 C CA . GLN A 1 89 ? -4.598 1.116 21.609 1.00 84.81 89 GLN A CA 1
ATOM 684 C C . GLN A 1 89 ? -5.029 2.170 22.637 1.00 84.81 89 GLN A C 1
ATOM 686 O O . GLN A 1 89 ? -5.523 1.802 23.705 1.00 84.81 89 GLN A O 1
ATOM 691 N N . ALA A 1 90 ? -4.916 3.458 22.300 1.00 81.81 90 ALA A N 1
ATOM 692 C CA . ALA A 1 90 ? -5.297 4.566 23.174 1.00 81.81 90 ALA A CA 1
ATOM 693 C C . ALA A 1 90 ? -6.804 4.568 23.496 1.00 81.81 90 ALA A C 1
ATOM 695 O O . ALA A 1 90 ? -7.197 4.842 24.631 1.00 81.81 90 ALA A O 1
ATOM 696 N N . ALA A 1 91 ? -7.642 4.152 22.541 1.00 80.88 91 ALA A N 1
ATOM 697 C CA . ALA A 1 91 ? -9.078 3.939 22.735 1.00 80.88 91 ALA A CA 1
ATOM 698 C C . ALA A 1 91 ? -9.438 2.628 23.477 1.00 80.88 91 ALA A C 1
ATOM 700 O O . ALA A 1 91 ? -10.603 2.242 23.556 1.00 80.88 91 ALA A O 1
ATOM 701 N N . GLY A 1 92 ? -8.458 1.880 23.997 1.00 80.38 92 GLY A N 1
ATOM 702 C CA . GLY A 1 92 ? -8.705 0.648 24.753 1.00 80.38 92 GLY A CA 1
ATOM 703 C C . GLY A 1 92 ? -9.141 -0.553 23.903 1.00 80.38 92 GLY A C 1
ATOM 704 O O . GLY A 1 92 ? -9.687 -1.514 24.448 1.00 80.38 92 GLY A O 1
ATOM 705 N N . SER A 1 93 ? -8.900 -0.523 22.583 1.00 81.94 93 SER A N 1
ATOM 706 C CA . SER A 1 93 ? -9.183 -1.625 21.640 1.00 81.94 93 SER A CA 1
ATOM 707 C C . SER A 1 93 ? -10.637 -2.124 21.648 1.00 81.94 93 SER A C 1
ATOM 709 O O . SER A 1 93 ? -10.915 -3.292 21.348 1.00 81.94 93 SER A O 1
ATOM 711 N N . LYS A 1 94 ? -11.582 -1.243 21.993 1.00 81.44 94 LYS A N 1
ATOM 712 C CA . LYS A 1 94 ? -13.022 -1.505 21.950 1.00 81.44 94 LYS A CA 1
ATOM 713 C C . LYS A 1 94 ? -13.756 -0.364 21.259 1.00 81.44 94 LYS A C 1
ATOM 715 O O . LYS A 1 94 ? -13.372 0.796 21.355 1.00 81.44 94 LYS A O 1
ATOM 720 N N . THR A 1 95 ? -14.838 -0.700 20.571 1.00 82.06 95 THR A N 1
ATOM 721 C CA . THR A 1 95 ? -15.787 0.297 20.059 1.00 82.06 95 THR A CA 1
ATOM 722 C C . THR A 1 95 ? -16.662 0.850 21.191 1.00 82.06 95 THR A C 1
ATOM 724 O O . THR A 1 95 ? -16.814 0.167 22.203 1.00 82.06 95 THR A O 1
ATOM 727 N N . LYS A 1 96 ? -17.367 1.969 20.968 1.00 82.62 96 LYS A N 1
ATOM 728 C CA . LYS A 1 96 ? -18.410 2.512 21.872 1.00 82.62 96 LYS A CA 1
ATOM 729 C C . LYS A 1 96 ? -19.464 1.477 22.278 1.00 82.62 96 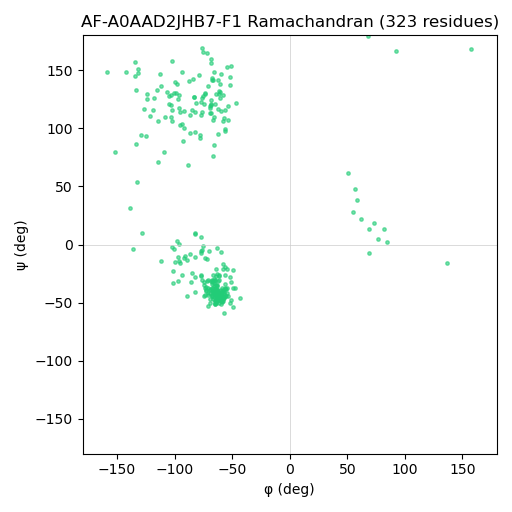LYS A C 1
ATOM 731 O O . LYS A 1 96 ? -19.956 1.481 23.397 1.00 82.62 96 LYS A O 1
ATOM 736 N N . ASP A 1 97 ? -19.766 0.532 21.390 1.00 82.06 97 ASP A N 1
ATOM 737 C CA . ASP A 1 97 ? -20.732 -0.543 21.655 1.00 82.06 97 ASP A CA 1
ATOM 738 C C . ASP A 1 97 ? -20.125 -1.730 22.440 1.00 82.06 97 ASP A C 1
ATOM 740 O O . ASP A 1 97 ? -20.732 -2.793 22.551 1.00 82.06 97 ASP A O 1
ATOM 744 N N . GLY A 1 98 ? -18.896 -1.596 22.952 1.00 80.75 98 GLY A N 1
ATOM 745 C CA . GLY A 1 98 ? -18.192 -2.621 23.730 1.00 80.75 98 GLY A CA 1
ATOM 746 C C . GLY A 1 98 ? -17.590 -3.775 22.918 1.00 80.75 98 GLY A C 1
ATOM 747 O O . GLY A 1 98 ? -17.054 -4.715 23.508 1.00 80.75 98 GLY A O 1
ATOM 748 N N . VAL A 1 99 ? -17.649 -3.724 21.583 1.00 82.06 99 VAL A N 1
ATOM 749 C CA . VAL A 1 99 ? -17.111 -4.764 20.694 1.00 82.06 99 VAL A CA 1
ATOM 750 C C . VAL A 1 99 ? -15.582 -4.709 20.658 1.00 82.06 99 VAL A C 1
ATOM 752 O O . VAL A 1 99 ? -15.006 -3.646 20.432 1.00 82.06 99 VAL A O 1
ATOM 755 N N . SER A 1 100 ? -14.920 -5.853 20.863 1.00 85.12 100 SER A N 1
ATOM 756 C CA . SER A 1 100 ? -13.461 -5.971 20.766 1.00 85.12 100 SER A CA 1
ATOM 757 C C . SER A 1 100 ? -12.973 -5.782 19.333 1.00 85.12 100 SER A C 1
ATOM 759 O O . SER A 1 100 ? -13.592 -6.289 18.392 1.00 85.12 100 SER A O 1
ATOM 761 N N . ILE A 1 101 ? -11.838 -5.103 19.194 1.00 86.50 101 ILE A N 1
ATOM 762 C CA . ILE A 1 101 ? -11.174 -4.866 17.915 1.00 86.50 101 ILE A CA 1
ATOM 763 C C . ILE A 1 101 ? -9.976 -5.802 17.779 1.00 86.50 101 ILE A C 1
ATOM 765 O O . ILE A 1 101 ? -9.043 -5.748 18.575 1.00 86.50 101 ILE A O 1
ATOM 769 N N . GLU A 1 102 ? -9.995 -6.637 16.745 1.00 88.81 102 GLU A N 1
ATOM 770 C CA . GLU A 1 102 ? -8.810 -7.340 16.255 1.00 88.81 102 GLU A CA 1
ATOM 771 C C . GLU A 1 102 ? -8.175 -6.477 15.160 1.00 88.81 102 GLU A C 1
ATOM 773 O O . GLU A 1 102 ? -8.795 -6.238 14.120 1.00 88.81 102 GLU A O 1
ATOM 778 N N . TRP A 1 103 ? -6.963 -5.980 15.409 1.00 88.25 103 TRP A N 1
ATOM 779 C CA . TRP A 1 103 ? -6.208 -5.146 14.477 1.00 88.25 103 TRP A CA 1
ATOM 780 C C . TRP A 1 103 ? -5.204 -5.982 13.683 1.00 88.25 103 TRP A C 1
ATOM 782 O O . TRP A 1 103 ? -4.370 -6.667 14.271 1.00 88.25 103 TRP A O 1
ATOM 792 N N . LEU A 1 104 ? -5.273 -5.905 12.352 1.00 87.81 104 LEU A N 1
ATOM 793 C CA . LEU A 1 104 ? -4.429 -6.686 11.445 1.00 87.81 104 LEU A CA 1
ATOM 794 C C . LEU A 1 104 ? -3.839 -5.802 10.344 1.00 87.81 104 LEU A C 1
ATOM 796 O O . LEU A 1 104 ? -4.437 -5.681 9.267 1.00 87.81 104 LEU A O 1
ATOM 800 N N . PRO A 1 105 ? -2.691 -5.158 10.582 1.00 88.19 105 PRO A N 1
ATOM 801 C CA . PRO A 1 105 ? -2.001 -4.441 9.530 1.00 88.19 105 PRO A CA 1
ATOM 802 C C . PRO A 1 105 ? -1.346 -5.443 8.582 1.00 88.19 105 PRO A C 1
ATOM 804 O O . PRO A 1 105 ? -0.673 -6.372 9.026 1.00 88.19 105 PRO A O 1
ATOM 807 N N . THR A 1 106 ? -1.560 -5.287 7.280 1.00 90.56 106 THR A N 1
ATOM 808 C CA . THR A 1 106 ? -0.965 -6.197 6.301 1.00 90.56 106 THR A CA 1
ATOM 809 C C . THR A 1 106 ? -0.894 -5.580 4.911 1.00 90.56 106 THR A C 1
ATOM 811 O O . THR A 1 106 ? -1.755 -4.798 4.501 1.00 90.56 106 THR A O 1
ATOM 814 N N . SER A 1 107 ? 0.123 -5.971 4.153 1.00 89.75 107 SER A N 1
ATOM 815 C CA . SER A 1 107 ? 0.159 -5.783 2.704 1.00 89.75 107 SER A CA 1
ATOM 816 C C . SER A 1 107 ? -0.455 -6.972 1.961 1.00 89.75 107 SER A C 1
ATOM 818 O O . SER A 1 107 ? -0.770 -6.853 0.782 1.00 89.75 107 SER A O 1
ATOM 820 N N . HIS A 1 108 ? -0.694 -8.102 2.628 1.00 89.56 108 HIS A N 1
ATOM 821 C CA . HIS A 1 108 ? -1.236 -9.292 1.986 1.00 89.56 108 HIS A CA 1
ATOM 822 C C . HIS A 1 108 ? -2.688 -9.080 1.553 1.00 89.56 108 HIS A C 1
ATOM 824 O O . HIS A 1 108 ? -3.573 -8.754 2.350 1.00 89.56 108 HIS A O 1
ATOM 830 N N . MET A 1 109 ? -2.957 -9.294 0.269 1.00 85.81 109 MET A N 1
ATOM 831 C CA . MET A 1 109 ? -4.311 -9.227 -0.266 1.00 85.81 109 MET A CA 1
ATOM 832 C C . MET A 1 109 ? -5.056 -10.542 -0.069 1.00 85.81 109 MET A C 1
ATOM 834 O O . MET A 1 109 ? -4.495 -11.613 -0.252 1.00 85.81 109 MET A O 1
ATOM 838 N N . ALA A 1 110 ? -6.355 -10.487 0.227 1.00 81.44 110 ALA A N 1
ATOM 839 C CA . ALA A 1 110 ? -7.151 -11.706 0.353 1.00 81.44 110 ALA A CA 1
ATOM 840 C C . ALA A 1 110 ? -7.161 -12.529 -0.961 1.00 81.44 110 ALA A C 1
ATOM 842 O O . ALA A 1 110 ? -7.159 -11.926 -2.047 1.00 81.44 110 ALA A O 1
ATOM 843 N N . PRO A 1 111 ? -7.215 -13.878 -0.892 1.00 77.00 111 PRO A N 1
ATOM 844 C CA . PRO A 1 111 ? -7.309 -14.768 -2.057 1.00 77.00 111 PRO A CA 1
ATOM 845 C C . PRO A 1 111 ? -8.434 -14.400 -3.042 1.00 77.00 111 PRO A C 1
ATOM 847 O O . PRO A 1 111 ? -9.445 -13.794 -2.672 1.00 77.00 111 PRO A O 1
ATOM 850 N N . TYR A 1 112 ? -8.270 -14.758 -4.318 1.00 66.56 112 TYR A N 1
ATOM 851 C CA . TYR A 1 112 ? -9.242 -14.430 -5.364 1.00 66.56 112 TYR A CA 1
ATOM 852 C C . TYR A 1 112 ? -10.591 -15.152 -5.161 1.00 66.56 112 TYR A C 1
ATOM 854 O O . TYR A 1 112 ? -10.654 -16.272 -4.660 1.00 66.56 112 TYR A O 1
ATOM 862 N N . GLY A 1 113 ? -11.693 -14.513 -5.581 1.00 61.47 113 GLY A N 1
ATOM 863 C CA . GLY A 1 113 ? -13.051 -15.084 -5.521 1.00 61.47 113 GLY A CA 1
ATOM 864 C C . GLY A 1 113 ? -13.780 -14.906 -4.183 1.00 61.47 113 GLY A C 1
ATOM 865 O O . GLY A 1 113 ? -14.923 -15.339 -4.039 1.00 61.47 113 GLY A O 1
ATOM 866 N N . TYR A 1 114 ? -13.165 -14.219 -3.219 1.00 60.28 114 TYR A N 1
ATOM 867 C CA . TYR A 1 114 ? -13.646 -14.156 -1.844 1.00 60.28 114 TYR A CA 1
ATOM 868 C C . TYR A 1 114 ? -14.102 -12.760 -1.409 1.00 60.28 114 TYR A C 1
ATOM 870 O O . TYR A 1 114 ? -13.522 -12.127 -0.538 1.00 60.28 114 TYR A O 1
ATOM 878 N N . GLY A 1 115 ? -15.234 -12.306 -1.948 1.00 55.75 115 GLY A N 1
ATOM 879 C CA . GLY A 1 115 ? -15.895 -11.068 -1.513 1.00 55.75 115 GLY A CA 1
ATOM 880 C C . GLY A 1 115 ? -16.537 -11.116 -0.114 1.00 55.75 115 GLY A C 1
ATOM 881 O O . GLY A 1 115 ? -17.077 -10.124 0.347 1.00 55.75 115 GLY A O 1
ATOM 882 N N . LYS A 1 116 ? -16.553 -12.277 0.550 1.00 61.09 116 LYS A N 1
ATOM 883 C CA . LYS A 1 116 ? -17.083 -12.457 1.924 1.00 61.09 116 LYS A CA 1
ATOM 884 C C . LYS A 1 116 ? -16.176 -13.322 2.816 1.00 61.09 116 LYS A C 1
ATOM 886 O O . LYS A 1 116 ? -16.492 -13.558 3.972 1.00 61.09 116 LYS A O 1
ATOM 891 N N . THR A 1 117 ? -15.102 -13.834 2.208 1.00 63.97 117 THR A N 1
ATOM 892 C CA . THR A 1 117 ? -14.117 -14.814 2.701 1.00 63.97 117 THR A CA 1
ATOM 893 C C . THR A 1 117 ? -13.065 -14.315 3.686 1.00 63.97 117 THR A C 1
ATOM 895 O O . THR A 1 117 ? -12.526 -15.051 4.502 1.00 63.97 117 THR A O 1
ATOM 898 N N . HIS A 1 118 ? -12.706 -13.045 3.544 1.00 76.62 118 HIS A N 1
ATOM 899 C CA . HIS A 1 118 ? -11.508 -12.484 4.170 1.00 76.62 118 HIS A CA 1
ATOM 900 C C . HIS A 1 118 ? -11.687 -12.209 5.673 1.00 76.62 118 HIS A C 1
ATOM 902 O O . HIS A 1 118 ? -10.749 -11.809 6.354 1.00 76.62 118 HIS A O 1
ATOM 908 N N . GLY A 1 119 ? -12.905 -12.357 6.206 1.00 78.62 119 GLY A N 1
ATOM 909 C CA . GLY A 1 119 ? -13.213 -12.184 7.630 1.00 78.62 119 GLY A CA 1
ATOM 910 C C . GLY A 1 119 ? -13.112 -10.746 8.159 1.00 78.62 119 GLY A C 1
ATOM 911 O O . GLY A 1 119 ? -13.482 -10.497 9.301 1.00 78.62 119 GLY A O 1
ATOM 912 N N . TRP A 1 120 ? -12.622 -9.792 7.364 1.00 85.38 120 TRP A N 1
ATOM 913 C CA . TRP A 1 120 ? -12.579 -8.376 7.741 1.00 85.38 120 TRP A CA 1
ATOM 914 C C . TRP A 1 120 ? -13.968 -7.741 7.756 1.00 85.38 120 TRP A C 1
ATOM 916 O O . TRP A 1 120 ? -14.758 -7.899 6.831 1.00 85.38 120 TRP A O 1
ATOM 926 N N . THR A 1 121 ? -14.225 -6.960 8.798 1.00 85.12 121 THR A N 1
ATOM 927 C CA . THR A 1 121 ? -15.471 -6.205 8.993 1.00 85.12 121 THR A CA 1
ATOM 928 C C . THR A 1 121 ? -15.334 -4.753 8.533 1.00 85.12 121 THR A C 1
ATOM 930 O O . THR A 1 121 ? -16.298 -4.154 8.047 1.00 85.12 121 THR A O 1
ATOM 933 N N . LYS A 1 122 ? -14.119 -4.198 8.648 1.00 88.62 122 LYS A N 1
ATOM 934 C CA . LYS A 1 122 ? -13.727 -2.875 8.155 1.00 88.62 122 LYS A CA 1
ATOM 935 C C . LYS A 1 122 ? -12.303 -2.922 7.600 1.00 88.62 122 LYS A C 1
ATOM 937 O O . LYS A 1 122 ? -11.462 -3.670 8.096 1.00 88.62 122 LYS A O 1
ATOM 942 N 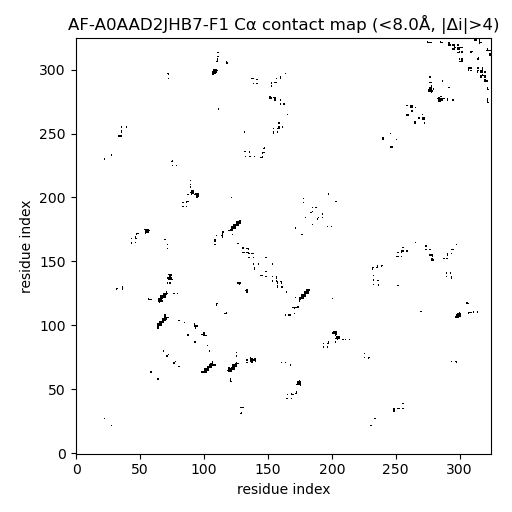N . ILE A 1 123 ? -12.044 -2.095 6.596 1.00 90.25 123 ILE A N 1
ATOM 943 C CA . ILE A 1 123 ? -10.744 -1.915 5.953 1.00 90.25 123 ILE A CA 1
ATOM 944 C C . ILE A 1 123 ? -10.385 -0.433 6.030 1.00 90.25 123 ILE A C 1
ATOM 946 O O . ILE A 1 123 ? -11.178 0.424 5.640 1.00 90.25 123 ILE A O 1
ATOM 950 N N . ILE A 1 124 ? -9.180 -0.135 6.499 1.00 91.56 124 ILE A N 1
ATOM 951 C CA . ILE A 1 124 ? -8.537 1.166 6.330 1.00 91.56 124 ILE A CA 1
ATOM 952 C C . ILE A 1 124 ? -7.512 1.004 5.213 1.00 91.56 124 ILE A C 1
ATOM 954 O O . ILE A 1 124 ? -6.569 0.232 5.324 1.00 91.56 124 ILE A O 1
ATOM 958 N N . ARG A 1 125 ? -7.710 1.705 4.107 1.00 91.31 125 ARG A N 1
ATOM 959 C CA . ARG A 1 125 ? -6.803 1.707 2.968 1.00 91.31 125 ARG A CA 1
ATOM 960 C C . ARG A 1 125 ? -5.917 2.933 3.024 1.00 91.31 125 ARG A C 1
ATOM 962 O O . ARG A 1 125 ? -6.436 4.046 3.074 1.00 91.31 125 ARG A O 1
ATOM 969 N N . VAL A 1 126 ? -4.616 2.727 2.876 1.00 88.88 126 VAL A N 1
ATOM 970 C CA . VAL A 1 126 ? -3.671 3.815 2.609 1.00 88.88 126 VAL A CA 1
ATOM 971 C C . VAL A 1 126 ? -3.424 3.892 1.107 1.00 88.88 126 VAL A C 1
ATOM 973 O O . VAL A 1 126 ? -3.150 2.873 0.472 1.00 88.88 126 VAL A O 1
ATOM 976 N N . VAL A 1 127 ? -3.559 5.083 0.527 1.00 87.69 127 VAL A N 1
ATOM 977 C CA . VAL A 1 127 ? -3.190 5.361 -0.866 1.00 87.69 127 VAL A CA 1
ATOM 978 C C . VAL A 1 127 ? -2.029 6.348 -0.853 1.00 87.69 127 VAL A C 1
ATOM 980 O O . VAL A 1 127 ? -2.241 7.525 -0.548 1.00 87.69 127 VAL A O 1
ATOM 983 N N . PRO A 1 128 ? -0.802 5.902 -1.159 1.00 82.50 128 PRO A N 1
ATOM 984 C CA . PRO A 1 128 ? 0.273 6.834 -1.444 1.00 82.50 128 PRO A CA 1
ATOM 985 C C . PRO A 1 128 ? -0.104 7.562 -2.738 1.00 82.50 128 PRO A C 1
ATOM 987 O O . PRO A 1 128 ? -0.196 6.953 -3.804 1.00 82.50 128 PRO A O 1
ATOM 990 N N . GLU A 1 129 ? -0.440 8.844 -2.616 1.00 80.00 129 GLU A N 1
ATOM 991 C CA . GLU A 1 129 ? -0.713 9.706 -3.759 1.00 80.00 129 GLU A CA 1
ATOM 992 C C . GLU A 1 129 ? 0.485 10.634 -3.949 1.00 80.00 129 GLU A C 1
ATOM 994 O O . GLU A 1 129 ? 0.907 11.277 -2.984 1.00 80.00 129 GLU A O 1
ATOM 999 N N . PRO A 1 130 ? 1.039 10.697 -5.170 1.00 81.94 130 PRO A N 1
ATOM 1000 C CA . PRO A 1 130 ? 0.659 9.966 -6.377 1.00 81.94 130 PRO A CA 1
ATOM 1001 C C . PRO A 1 130 ? 1.137 8.513 -6.338 1.00 81.94 130 PRO A C 1
ATOM 1003 O O . PRO A 1 130 ? 1.950 8.140 -5.497 1.00 81.94 130 PRO A O 1
ATOM 1006 N N . ILE A 1 131 ? 0.671 7.679 -7.270 1.00 83.00 131 ILE A N 1
ATOM 1007 C CA . ILE A 1 131 ? 0.891 6.228 -7.173 1.00 83.00 131 ILE A CA 1
ATOM 1008 C C . ILE A 1 131 ? 2.369 5.822 -7.258 1.00 83.00 131 ILE A C 1
ATOM 1010 O O . ILE A 1 131 ? 2.778 4.818 -6.675 1.00 83.00 131 ILE A O 1
ATOM 1014 N N . MET A 1 132 ? 3.185 6.635 -7.929 1.00 84.31 132 MET A N 1
ATOM 1015 C CA . MET A 1 132 ? 4.635 6.467 -7.964 1.00 84.31 132 MET A CA 1
ATOM 1016 C C . MET A 1 132 ? 5.274 6.602 -6.583 1.00 84.31 132 MET A C 1
ATOM 1018 O O . MET A 1 132 ? 6.261 5.927 -6.315 1.00 84.31 132 MET A O 1
ATOM 1022 N N . LEU A 1 133 ? 4.712 7.425 -5.691 1.00 85.44 133 LEU A N 1
ATOM 1023 C CA . LEU A 1 133 ? 5.174 7.506 -4.307 1.00 85.44 133 LEU A CA 1
ATOM 1024 C C . LEU A 1 133 ? 5.094 6.127 -3.645 1.00 85.44 133 LEU A C 1
ATOM 1026 O O . LEU A 1 133 ? 6.025 5.723 -2.961 1.00 85.44 133 LEU A O 1
ATOM 1030 N N . GLY A 1 134 ? 4.017 5.382 -3.913 1.00 88.94 134 GLY A N 1
ATOM 1031 C CA . GLY A 1 134 ? 3.858 4.008 -3.441 1.00 88.94 134 GLY A CA 1
ATOM 1032 C C . GLY A 1 134 ? 4.870 3.057 -4.058 1.00 88.94 134 GLY A C 1
ATOM 1033 O O . GLY A 1 134 ? 5.502 2.292 -3.341 1.00 88.94 134 GLY A O 1
ATOM 1034 N N . ALA A 1 135 ? 5.075 3.150 -5.373 1.00 90.75 135 ALA A N 1
ATOM 1035 C CA . ALA A 1 135 ? 6.050 2.314 -6.065 1.00 90.75 135 ALA A CA 1
ATOM 1036 C C . ALA A 1 135 ? 7.487 2.556 -5.569 1.00 90.75 135 ALA A C 1
ATOM 1038 O O . ALA A 1 135 ? 8.244 1.601 -5.383 1.00 90.75 135 ALA A O 1
ATOM 1039 N N . ALA A 1 136 ? 7.852 3.818 -5.336 1.00 89.88 136 ALA A N 1
ATOM 1040 C CA . ALA A 1 136 ? 9.142 4.215 -4.787 1.00 89.88 136 ALA A CA 1
ATOM 1041 C C . ALA A 1 136 ? 9.296 3.763 -3.327 1.00 89.88 136 ALA A C 1
ATOM 1043 O O . ALA A 1 136 ? 10.328 3.202 -2.978 1.00 89.88 136 ALA A O 1
ATOM 1044 N N . ASP A 1 137 ? 8.266 3.929 -2.492 1.00 90.62 137 ASP A N 1
ATOM 1045 C CA . ASP A 1 137 ? 8.277 3.461 -1.099 1.00 90.62 137 ASP A CA 1
ATOM 1046 C C . ASP A 1 137 ? 8.447 1.933 -1.006 1.00 90.62 137 ASP A C 1
ATOM 1048 O O . ASP A 1 137 ? 9.277 1.443 -0.238 1.00 90.62 137 ASP A O 1
ATOM 1052 N N . SER A 1 138 ? 7.748 1.171 -1.857 1.00 91.88 138 SER A N 1
ATOM 1053 C CA . SER A 1 138 ? 7.922 -0.284 -1.952 1.00 91.88 138 SER A CA 1
ATOM 1054 C C . SER A 1 138 ? 9.326 -0.683 -2.402 1.00 91.88 138 SER A C 1
ATOM 1056 O O . SER A 1 138 ? 9.887 -1.645 -1.882 1.00 91.88 138 SER A O 1
ATOM 1058 N N . LEU A 1 139 ? 9.918 0.050 -3.346 1.00 91.69 139 LEU A N 1
ATOM 1059 C CA . LEU A 1 139 ? 11.279 -0.221 -3.805 1.00 91.69 139 LEU A CA 1
ATOM 1060 C C . LEU A 1 139 ? 12.328 0.147 -2.756 1.00 91.69 139 LEU A C 1
ATOM 1062 O O . LEU A 1 139 ? 13.289 -0.598 -2.600 1.00 91.69 139 LEU A O 1
ATOM 1066 N N . LEU A 1 140 ? 12.150 1.232 -1.999 1.00 89.81 140 LEU A N 1
ATOM 1067 C CA . LEU A 1 140 ? 13.075 1.612 -0.923 1.00 89.81 140 LEU A CA 1
ATOM 1068 C C . LEU 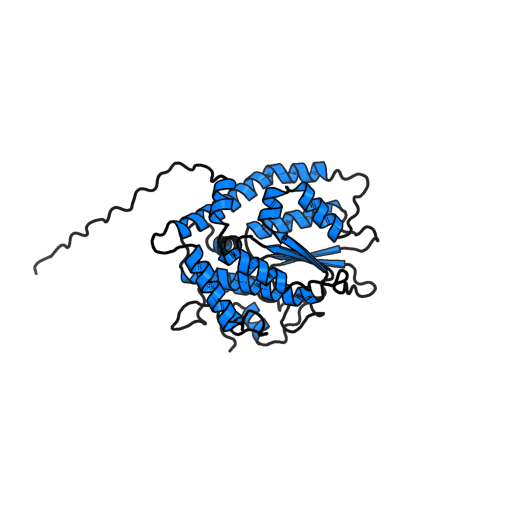A 1 140 ? 13.145 0.577 0.200 1.00 89.81 140 LEU A C 1
ATOM 1070 O O . LEU A 1 140 ? 14.172 0.476 0.869 1.00 89.81 140 LEU A O 1
ATOM 1074 N N . ALA A 1 141 ? 12.096 -0.226 0.390 1.00 86.12 141 ALA A N 1
ATOM 1075 C CA . ALA A 1 141 ? 12.157 -1.365 1.302 1.00 86.12 141 ALA A CA 1
ATOM 1076 C C . ALA A 1 141 ? 13.219 -2.402 0.877 1.00 86.12 141 ALA A C 1
ATOM 1078 O O . ALA A 1 141 ? 13.760 -3.104 1.730 1.00 86.12 141 ALA A O 1
ATOM 1079 N N . HIS A 1 142 ? 13.543 -2.476 -0.420 1.00 86.00 142 HIS A N 1
ATOM 1080 C CA . HIS A 1 142 ? 14.575 -3.355 -0.980 1.00 86.00 142 HIS A CA 1
ATOM 1081 C C . HIS A 1 142 ? 15.897 -2.619 -1.281 1.00 86.00 142 HIS A C 1
ATOM 1083 O O . HIS A 1 142 ? 16.976 -3.188 -1.120 1.00 86.00 142 HIS A O 1
ATOM 1089 N N . TYR A 1 143 ? 15.826 -1.344 -1.673 1.00 87.00 143 TYR A N 1
ATOM 1090 C CA . TYR A 1 143 ? 16.960 -0.451 -1.922 1.00 87.00 143 TYR A CA 1
ATOM 1091 C C . TYR A 1 143 ? 17.033 0.612 -0.809 1.00 87.00 143 TYR A C 1
ATOM 1093 O O . TYR A 1 143 ? 16.580 1.738 -1.007 1.00 87.00 143 TYR A O 1
ATOM 1101 N N . PRO A 1 144 ? 17.579 0.286 0.379 1.00 80.81 144 PRO A N 1
ATOM 1102 C CA . PRO A 1 144 ? 17.486 1.150 1.566 1.00 80.81 144 PRO A CA 1
ATOM 1103 C C . PRO A 1 144 ? 18.204 2.501 1.418 1.00 80.81 144 PRO A C 1
ATOM 1105 O O . PRO A 1 144 ? 17.895 3.461 2.141 1.00 80.81 144 PRO A O 1
ATOM 1108 N N . GLU A 1 145 ? 19.150 2.572 0.480 1.00 85.19 145 GLU A N 1
ATOM 1109 C CA . GLU A 1 145 ? 19.819 3.799 0.075 1.00 85.19 145 GLU A CA 1
ATOM 1110 C C . GLU A 1 145 ? 19.212 4.328 -1.232 1.00 85.19 145 GLU A C 1
ATOM 1112 O O . GLU A 1 145 ? 19.099 3.558 -2.195 1.00 85.19 145 GLU A O 1
ATOM 1117 N N . PRO A 1 146 ? 18.839 5.626 -1.294 1.00 77.56 146 PRO A N 1
ATOM 1118 C CA . PRO A 1 146 ? 18.272 6.228 -2.493 1.00 77.56 146 PRO A CA 1
ATOM 1119 C C . PRO A 1 146 ? 19.237 6.077 -3.669 1.00 77.56 146 PRO A C 1
ATOM 1121 O O . PRO A 1 146 ? 20.264 6.746 -3.757 1.00 77.56 146 PRO A O 1
ATOM 1124 N N . SER A 1 147 ? 18.895 5.174 -4.573 1.00 85.62 147 SER A N 1
ATOM 1125 C CA . SER A 1 147 ? 19.611 4.918 -5.814 1.00 85.62 147 SER A CA 1
ATOM 1126 C C . SER A 1 147 ? 18.593 4.827 -6.939 1.00 85.62 147 SER A C 1
ATOM 1128 O O . SER A 1 147 ? 17.406 4.589 -6.702 1.00 85.62 147 SER A O 1
ATOM 1130 N N . ILE A 1 148 ? 19.043 5.075 -8.166 1.00 83.44 148 ILE A N 1
ATOM 1131 C CA . ILE A 1 148 ? 18.189 4.937 -9.343 1.00 83.44 148 ILE A CA 1
ATOM 1132 C C . ILE A 1 148 ? 17.892 3.439 -9.500 1.00 83.44 148 ILE A C 1
ATOM 1134 O O . ILE A 1 148 ? 18.827 2.675 -9.763 1.00 83.44 148 ILE A O 1
ATOM 1138 N N . PRO A 1 149 ? 16.635 2.991 -9.324 1.00 87.06 149 PRO A N 1
ATOM 1139 C CA . PRO A 1 149 ? 16.302 1.594 -9.544 1.00 87.06 149 PRO A CA 1
ATOM 1140 C C . PRO A 1 149 ? 16.426 1.275 -11.042 1.00 87.06 149 PRO A C 1
ATOM 1142 O O . PRO A 1 149 ? 16.269 2.172 -11.880 1.00 87.06 149 PRO A O 1
ATOM 1145 N N . PRO A 1 150 ? 16.636 0.004 -11.419 1.00 89.38 150 PRO A N 1
ATOM 1146 C CA . PRO A 1 150 ? 16.431 -0.416 -12.798 1.00 89.38 150 PRO A CA 1
ATOM 1147 C C . PRO A 1 150 ? 15.040 0.015 -13.288 1.00 89.38 150 PRO A C 1
ATOM 1149 O O . PRO A 1 150 ? 14.050 -0.117 -12.566 1.00 89.38 150 PRO A O 1
ATOM 1152 N N . LEU A 1 151 ? 14.948 0.524 -14.521 1.00 86.19 151 LEU A N 1
ATOM 1153 C CA . LEU A 1 151 ? 13.678 0.999 -15.091 1.00 86.19 151 LEU A CA 1
ATOM 1154 C C . LEU A 1 151 ? 12.592 -0.088 -15.067 1.00 86.19 151 LEU A C 1
ATOM 1156 O O . LEU A 1 151 ? 11.425 0.202 -14.803 1.00 86.19 151 LEU A O 1
ATOM 1160 N N . ASP A 1 152 ? 12.987 -1.335 -15.305 1.00 87.62 152 ASP A N 1
ATOM 1161 C CA . ASP A 1 152 ? 12.087 -2.485 -15.268 1.00 87.62 152 ASP A CA 1
ATOM 1162 C C . ASP A 1 152 ? 11.512 -2.716 -13.864 1.00 87.62 152 ASP A C 1
ATOM 1164 O O . ASP A 1 152 ? 10.318 -2.972 -13.726 1.00 87.62 152 ASP A O 1
ATOM 1168 N N . ASP A 1 153 ? 12.316 -2.529 -12.813 1.00 88.75 153 ASP A N 1
ATOM 1169 C CA . ASP A 1 153 ? 11.851 -2.634 -11.426 1.00 88.75 153 ASP A CA 1
ATOM 1170 C C . ASP A 1 153 ? 10.905 -1.483 -11.071 1.00 88.75 153 ASP A C 1
ATOM 1172 O O . ASP A 1 153 ? 9.879 -1.683 -10.420 1.00 88.75 153 ASP A O 1
ATOM 1176 N N . LEU A 1 154 ? 11.187 -0.272 -11.552 1.00 89.25 154 LEU A N 1
ATOM 1177 C CA . LEU A 1 154 ? 10.299 0.871 -11.358 1.00 89.25 154 LEU A CA 1
ATOM 1178 C C . LEU A 1 154 ? 8.919 0.644 -11.989 1.00 89.25 154 LEU A C 1
ATOM 1180 O O . LEU A 1 154 ? 7.891 0.810 -11.327 1.00 89.25 154 LEU A O 1
ATOM 1184 N N . LYS A 1 155 ? 8.889 0.238 -13.262 1.00 88.50 155 LYS A N 1
ATOM 1185 C CA . LYS A 1 155 ? 7.649 -0.066 -13.987 1.00 88.50 155 LYS A CA 1
ATOM 1186 C C . LYS A 1 155 ? 6.897 -1.237 -13.357 1.00 88.50 155 LYS A C 1
ATOM 1188 O O . LYS A 1 155 ? 5.688 -1.135 -13.137 1.00 88.50 155 LYS A O 1
ATOM 1193 N N . ALA A 1 156 ? 7.602 -2.307 -12.995 1.00 87.62 156 ALA A N 1
ATOM 1194 C CA . ALA A 1 156 ? 7.001 -3.454 -12.331 1.00 87.62 156 ALA A CA 1
ATOM 1195 C C . ALA A 1 156 ? 6.411 -3.068 -10.964 1.00 87.62 156 ALA A C 1
ATOM 1197 O O . ALA A 1 156 ? 5.270 -3.428 -10.673 1.00 87.62 156 ALA A O 1
ATOM 1198 N N . SER A 1 157 ? 7.119 -2.273 -10.155 1.00 89.88 157 SER A N 1
ATOM 1199 C CA . SER A 1 157 ? 6.621 -1.772 -8.864 1.00 89.88 157 SER A CA 1
ATOM 1200 C C . SER A 1 157 ? 5.374 -0.889 -9.024 1.00 89.88 157 SER A C 1
ATOM 1202 O O . SER A 1 157 ? 4.382 -1.056 -8.305 1.00 89.88 157 SER A O 1
ATOM 1204 N N . LEU A 1 158 ? 5.354 -0.012 -10.036 1.00 88.88 158 LEU A N 1
ATOM 1205 C CA . LEU A 1 158 ? 4.167 0.768 -10.407 1.00 88.88 158 LEU A CA 1
ATOM 1206 C C . LEU A 1 158 ? 2.975 -0.134 -10.748 1.00 88.88 158 LEU A C 1
ATOM 1208 O O . LEU A 1 158 ? 1.879 0.064 -10.215 1.00 88.88 158 LEU A O 1
ATOM 1212 N N . ARG A 1 159 ? 3.178 -1.158 -11.589 1.00 87.25 159 ARG A N 1
ATOM 1213 C CA . ARG A 1 159 ? 2.129 -2.135 -11.926 1.00 87.25 159 ARG A CA 1
ATOM 1214 C C . ARG A 1 159 ? 1.611 -2.843 -10.682 1.00 87.25 159 ARG A C 1
ATOM 1216 O O . ARG A 1 159 ? 0.396 -2.935 -10.507 1.00 87.25 159 ARG A O 1
ATOM 1223 N N . GLN A 1 160 ? 2.501 -3.307 -9.803 1.00 85.94 160 GLN A N 1
ATOM 1224 C CA . GLN A 1 160 ? 2.104 -3.958 -8.554 1.00 85.94 160 GLN A CA 1
ATOM 1225 C C . GLN A 1 160 ? 1.268 -3.036 -7.667 1.00 85.94 160 GLN A C 1
ATOM 1227 O O . GLN A 1 160 ? 0.226 -3.453 -7.165 1.00 85.94 160 GLN A O 1
ATOM 1232 N N . THR A 1 161 ? 1.650 -1.765 -7.548 1.00 88.50 161 THR A N 1
ATOM 1233 C CA . THR A 1 161 ? 0.907 -0.770 -6.761 1.00 88.50 161 THR A CA 1
ATOM 1234 C C . THR A 1 161 ? -0.490 -0.508 -7.343 1.00 88.50 161 THR A C 1
ATOM 1236 O O . THR A 1 161 ? -1.486 -0.499 -6.614 1.00 88.50 161 THR A O 1
ATOM 1239 N N . ILE A 1 162 ? -0.609 -0.366 -8.670 1.00 84.75 162 ILE A N 1
ATOM 1240 C CA . ILE A 1 162 ? -1.907 -0.228 -9.361 1.00 84.75 162 ILE A CA 1
ATOM 1241 C C . ILE A 1 162 ? -2.790 -1.449 -9.085 1.00 84.75 162 ILE A C 1
ATOM 1243 O O . ILE A 1 162 ? -3.953 -1.322 -8.688 1.00 84.75 162 ILE A O 1
ATOM 1247 N N . ARG A 1 163 ? -2.231 -2.645 -9.265 1.00 82.62 163 ARG A N 1
ATOM 1248 C CA . ARG A 1 163 ? -2.926 -3.926 -9.098 1.00 82.62 163 ARG A CA 1
ATOM 1249 C C . ARG A 1 163 ? -3.384 -4.158 -7.671 1.00 82.62 163 ARG A C 1
ATOM 1251 O O . ARG A 1 163 ? -4.539 -4.529 -7.463 1.00 82.62 163 ARG A O 1
ATOM 1258 N N . TYR A 1 164 ? -2.518 -3.879 -6.703 1.00 87.19 164 TYR A N 1
ATOM 1259 C CA . TYR A 1 164 ? -2.818 -3.908 -5.277 1.00 87.19 164 TYR A CA 1
ATOM 1260 C C . TYR A 1 164 ? -4.106 -3.134 -4.978 1.00 87.19 164 TYR A C 1
ATOM 1262 O O . TYR A 1 164 ? -5.086 -3.661 -4.448 1.00 87.19 164 TYR A O 1
ATOM 1270 N N . HIS A 1 165 ? -4.143 -1.885 -5.427 1.00 85.38 165 HIS A N 1
ATOM 1271 C CA . HIS A 1 165 ? -5.266 -0.985 -5.230 1.00 85.38 165 HIS A CA 1
ATOM 1272 C C . HIS A 1 165 ? -6.546 -1.424 -5.949 1.00 85.38 165 HIS A C 1
ATOM 1274 O O . HIS A 1 165 ? -7.649 -1.230 -5.427 1.00 85.38 165 HIS A O 1
ATOM 1280 N N . CYS A 1 166 ? -6.417 -2.057 -7.112 1.00 79.88 166 CYS A N 1
ATOM 1281 C CA . CYS A 1 166 ? -7.544 -2.634 -7.835 1.00 79.88 166 CYS A CA 1
ATOM 1282 C C . CYS A 1 166 ? -8.110 -3.879 -7.131 1.00 79.88 166 CYS A C 1
ATOM 1284 O O . CYS A 1 166 ? -9.328 -3.994 -6.982 1.00 79.88 166 CYS A O 1
ATOM 1286 N N . ARG A 1 167 ? -7.251 -4.782 -6.637 1.00 80.31 167 ARG A N 1
ATOM 1287 C CA . ARG A 1 167 ? -7.662 -5.975 -5.873 1.00 80.31 167 ARG A CA 1
ATOM 1288 C C . ARG A 1 167 ? -8.356 -5.581 -4.575 1.00 80.31 167 ARG A C 1
ATOM 1290 O O . ARG A 1 167 ? -9.413 -6.122 -4.255 1.00 80.31 167 ARG A O 1
ATOM 1297 N N . LEU A 1 168 ? -7.816 -4.587 -3.877 1.00 84.00 168 LEU A N 1
ATOM 1298 C CA . LEU A 1 168 ? -8.425 -4.046 -2.669 1.00 84.00 168 LEU A CA 1
ATOM 1299 C C . LEU A 1 168 ? -9.831 -3.506 -2.937 1.00 84.00 168 LEU A C 1
ATOM 1301 O O . LEU A 1 168 ? -10.737 -3.803 -2.167 1.00 84.00 168 LEU A O 1
ATOM 1305 N N . ASN A 1 169 ? -10.052 -2.780 -4.036 1.00 78.44 169 ASN A N 1
ATOM 1306 C CA . ASN A 1 169 ? -11.394 -2.305 -4.391 1.00 78.44 169 ASN A CA 1
ATOM 1307 C C . ASN A 1 169 ? -12.400 -3.452 -4.566 1.00 78.44 169 ASN A C 1
ATOM 1309 O O . ASN A 1 169 ? -13.536 -3.349 -4.108 1.00 78.44 169 ASN A O 1
ATOM 1313 N N . HIS A 1 170 ? -11.978 -4.563 -5.175 1.00 76.19 170 HIS A N 1
ATOM 1314 C CA . HIS A 1 170 ? -12.826 -5.745 -5.309 1.00 76.19 170 HIS A CA 1
ATOM 1315 C C . HIS A 1 170 ? -13.188 -6.350 -3.941 1.00 76.19 170 HIS A C 1
ATOM 1317 O O . HIS A 1 170 ? -14.342 -6.702 -3.703 1.00 76.19 170 HIS A O 1
ATOM 1323 N N . ILE A 1 171 ? -12.227 -6.425 -3.016 1.00 78.12 171 ILE A N 1
ATOM 1324 C CA . ILE A 1 171 ? -12.466 -6.902 -1.644 1.00 78.12 171 ILE A CA 1
ATOM 1325 C C . ILE A 1 171 ? -13.379 -5.928 -0.872 1.00 78.12 171 ILE A C 1
ATOM 1327 O O . ILE A 1 171 ? -14.312 -6.328 -0.173 1.00 78.12 171 ILE A O 1
ATOM 1331 N N . ALA A 1 172 ? -13.152 -4.628 -1.042 1.00 77.19 172 ALA A N 1
ATOM 1332 C CA . ALA A 1 172 ? -13.906 -3.569 -0.387 1.00 77.19 172 ALA A CA 1
ATOM 1333 C C . ALA A 1 172 ? -15.332 -3.393 -0.932 1.00 77.19 172 ALA A C 1
ATOM 1335 O O . ALA A 1 172 ? -16.156 -2.760 -0.276 1.00 77.19 172 ALA A O 1
ATOM 1336 N N . ALA A 1 173 ? -15.687 -3.996 -2.074 1.00 74.19 173 ALA A N 1
ATOM 1337 C CA . ALA A 1 173 ? -17.054 -3.960 -2.606 1.00 74.19 173 ALA A CA 1
ATOM 1338 C C . ALA A 1 173 ? -18.108 -4.529 -1.630 1.00 74.19 173 ALA A C 1
ATOM 1340 O O . ALA A 1 173 ? -19.314 -4.307 -1.787 1.00 74.19 173 ALA A O 1
ATOM 1341 N N . HIS A 1 174 ? 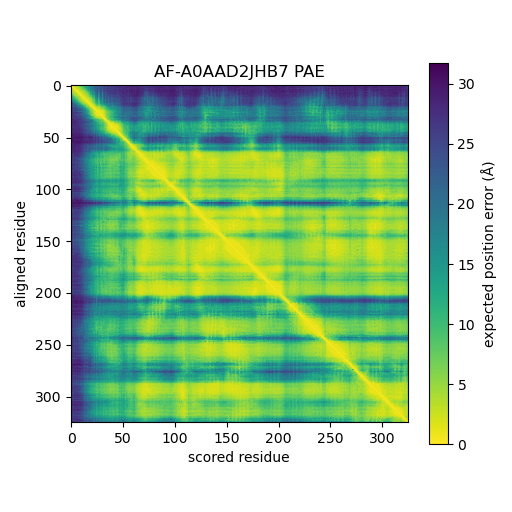-17.667 -5.273 -0.617 1.00 73.50 174 HIS A N 1
ATOM 1342 C CA . HIS A 1 174 ? -18.520 -5.915 0.376 1.00 73.50 174 HIS A CA 1
ATOM 1343 C C . HIS A 1 174 ? -18.119 -5.616 1.821 1.00 73.50 174 HIS A C 1
ATOM 1345 O O . HIS A 1 174 ? -18.683 -6.222 2.724 1.00 73.50 174 HIS A O 1
ATOM 1351 N N . THR A 1 175 ? -17.206 -4.670 2.037 1.00 79.69 175 THR A N 1
ATOM 1352 C CA . THR A 1 175 ? -16.643 -4.360 3.356 1.00 79.69 175 THR A CA 1
ATOM 1353 C C . THR A 1 175 ? -16.623 -2.854 3.555 1.00 79.69 175 THR A C 1
ATOM 1355 O O . THR A 1 175 ? -16.405 -2.107 2.604 1.00 79.69 175 THR A O 1
ATOM 1358 N N . SER A 1 176 ? -16.849 -2.377 4.779 1.00 84.94 176 SER A N 1
ATOM 1359 C CA . SER A 1 176 ? -16.700 -0.948 5.068 1.00 84.94 176 SER A CA 1
ATOM 1360 C C . SER A 1 176 ? -15.265 -0.508 4.813 1.00 84.94 176 SER A C 1
ATOM 1362 O O . SER A 1 176 ? -14.335 -1.124 5.328 1.00 84.94 176 SER A O 1
ATOM 1364 N N . LEU A 1 177 ? -15.090 0.565 4.044 1.00 86.69 177 LEU A N 1
ATOM 1365 C CA . LEU A 1 177 ? -13.786 1.060 3.620 1.00 86.69 177 LEU A CA 1
ATOM 1366 C C . LEU A 1 177 ? -13.611 2.522 4.034 1.00 86.69 177 LEU A C 1
ATOM 1368 O O . LEU A 1 177 ? -14.404 3.376 3.641 1.00 86.69 177 LEU A O 1
ATOM 1372 N N . LEU A 1 178 ? -12.532 2.811 4.753 1.00 89.81 178 LEU A N 1
ATOM 1373 C CA . LEU A 1 178 ? -11.984 4.153 4.907 1.00 89.81 178 LEU A CA 1
ATOM 1374 C C . LEU A 1 178 ? -10.755 4.262 4.011 1.00 89.81 178 LEU A C 1
ATOM 1376 O O . LEU A 1 178 ? -9.880 3.409 4.078 1.00 89.81 178 LEU A O 1
ATOM 1380 N N . THR A 1 179 ? -10.679 5.295 3.176 1.00 88.44 179 THR A N 1
ATOM 1381 C CA . THR A 1 179 ? -9.469 5.591 2.397 1.00 88.44 179 THR A CA 1
ATOM 1382 C C . THR A 1 179 ? -8.772 6.808 2.987 1.00 88.44 179 THR A C 1
ATOM 1384 O O . THR A 1 179 ? -9.419 7.823 3.256 1.00 88.44 179 THR A O 1
ATOM 1387 N N . LEU A 1 180 ? -7.467 6.673 3.198 1.00 86.88 180 LEU A N 1
ATOM 1388 C CA . LEU A 1 180 ? -6.557 7.707 3.666 1.00 86.88 180 LEU A CA 1
ATOM 1389 C C . LEU A 1 180 ? -5.506 7.916 2.576 1.00 86.88 180 LEU A C 1
ATOM 1391 O O . LEU A 1 180 ? -4.759 6.988 2.262 1.00 86.88 180 LEU A O 1
ATOM 1395 N N . SER A 1 181 ? -5.473 9.098 1.969 1.00 84.06 181 SER A N 1
ATOM 1396 C CA . SER A 1 181 ? -4.425 9.451 1.007 1.00 84.06 181 SER A CA 1
ATOM 1397 C C . SER A 1 181 ? -3.269 10.184 1.684 1.00 84.06 181 SER A C 1
ATOM 1399 O O . SER A 1 181 ? -3.482 10.932 2.639 1.00 84.06 181 SER A O 1
ATOM 1401 N N . TRP A 1 182 ? -2.044 10.002 1.179 1.00 77.50 182 TRP A N 1
ATOM 1402 C CA . TRP A 1 182 ? -0.874 10.734 1.688 1.00 77.50 182 TRP A CA 1
ATOM 1403 C C . TRP A 1 182 ? -1.079 12.255 1.661 1.00 77.50 182 TRP A C 1
ATOM 1405 O O . TRP A 1 182 ? -0.777 12.932 2.641 1.00 77.50 182 TRP A O 1
ATOM 1415 N N . ASN A 1 183 ? -1.678 12.772 0.585 1.00 77.75 183 ASN A N 1
ATOM 1416 C CA . ASN A 1 183 ? -1.995 14.193 0.452 1.00 77.75 183 ASN A CA 1
ATOM 1417 C C . ASN A 1 183 ? -2.927 14.673 1.572 1.00 77.75 183 ASN A C 1
ATOM 1419 O O . ASN A 1 183 ? -2.572 15.609 2.284 1.00 77.75 183 ASN A O 1
ATOM 1423 N N . GLU A 1 184 ? -4.056 13.987 1.808 1.00 75.31 184 GLU A N 1
ATOM 1424 C CA . GLU A 1 184 ? -4.964 14.321 2.920 1.00 75.31 184 GLU A CA 1
ATOM 1425 C C . GLU A 1 184 ? -4.238 14.308 4.269 1.00 75.31 184 GLU A C 1
ATOM 1427 O O . GLU A 1 184 ? -4.501 15.149 5.121 1.00 75.31 184 GLU A O 1
ATOM 1432 N N . ILE A 1 185 ? -3.317 13.369 4.476 1.00 71.88 185 ILE A N 1
ATOM 1433 C CA . ILE A 1 185 ? -2.564 13.285 5.728 1.00 71.88 185 ILE A CA 1
ATOM 1434 C C . ILE A 1 185 ? -1.639 14.495 5.882 1.00 71.88 185 ILE A C 1
ATOM 1436 O O . ILE A 1 185 ? -1.591 15.102 6.952 1.00 71.88 185 ILE A O 1
ATOM 1440 N N . SER A 1 186 ? -0.909 14.840 4.821 1.00 73.06 186 SER A N 1
ATOM 1441 C CA . SER A 1 186 ? 0.042 15.951 4.837 1.00 73.06 186 SER A CA 1
ATOM 1442 C C . SER A 1 186 ? -0.636 17.319 4.980 1.00 73.06 186 SER A C 1
ATOM 1444 O O . SER A 1 186 ? -0.068 18.216 5.596 1.00 73.06 186 SER A O 1
ATOM 1446 N N . GLU A 1 187 ? -1.849 17.475 4.441 1.00 77.25 187 GLU A N 1
ATOM 1447 C CA . GLU A 1 187 ? -2.576 18.747 4.413 1.00 77.25 187 GLU A CA 1
ATOM 1448 C C . GLU A 1 187 ? -3.457 18.964 5.643 1.00 77.25 187 GLU A C 1
ATOM 1450 O O . GLU A 1 187 ? -3.501 20.068 6.185 1.00 77.25 187 GLU A O 1
ATOM 1455 N N . VAL A 1 188 ? -4.194 17.932 6.061 1.00 77.06 188 VAL A N 1
ATOM 1456 C CA . VAL A 1 188 ? -5.212 18.059 7.114 1.00 77.06 188 VAL A CA 1
ATOM 1457 C C . VAL A 1 188 ? -4.579 17.930 8.501 1.00 77.06 188 VAL A C 1
ATOM 1459 O O . VAL A 1 188 ? -5.097 18.495 9.455 1.00 77.06 188 VAL A O 1
ATOM 1462 N N . GLY A 1 189 ? -3.425 17.264 8.604 1.00 76.44 189 GLY A N 1
ATOM 1463 C CA . GLY A 1 189 ? -2.708 17.080 9.859 1.00 76.44 189 GLY A CA 1
ATOM 1464 C C . GLY A 1 189 ? -3.083 15.791 10.591 1.00 76.44 189 GLY A C 1
ATOM 1465 O O . GLY A 1 189 ? -4.039 15.080 10.270 1.00 76.44 189 GLY A O 1
ATOM 1466 N N . LEU A 1 190 ? -2.262 15.449 11.586 1.00 79.88 190 LEU A N 1
ATOM 1467 C CA . LEU A 1 190 ? -2.325 14.153 12.265 1.00 79.88 190 LEU A CA 1
ATOM 1468 C C . LEU A 1 190 ? -3.556 14.010 13.171 1.00 79.88 190 LEU A C 1
ATOM 1470 O O . LEU A 1 190 ? -4.071 12.907 13.335 1.00 79.88 190 LEU A O 1
ATOM 1474 N N . LYS A 1 191 ? -4.030 15.112 13.760 1.00 82.31 191 LYS A N 1
ATOM 1475 C CA . LYS A 1 191 ? -5.151 15.104 14.706 1.00 82.31 191 LYS A CA 1
ATOM 1476 C C . LYS A 1 191 ? -6.463 14.776 13.998 1.00 82.31 191 LYS A C 1
ATOM 1478 O O . LYS A 1 191 ? -7.180 13.865 14.391 1.00 82.31 191 LYS A O 1
ATOM 1483 N N . GLU A 1 192 ? -6.740 15.468 12.911 1.00 85.25 192 GLU A N 1
ATOM 1484 C CA . GLU A 1 192 ? -7.927 15.289 12.087 1.00 85.25 192 GLU A CA 1
ATOM 1485 C C . GLU A 1 192 ? -7.950 13.896 11.439 1.00 85.25 192 GLU A C 1
ATOM 1487 O O . GLU A 1 192 ? -9.007 13.275 11.303 1.00 85.25 192 GLU A O 1
ATOM 1492 N N . LEU A 1 193 ? -6.776 13.361 11.080 1.00 84.50 193 LEU A N 1
ATOM 1493 C CA . LEU A 1 193 ? -6.634 11.980 10.621 1.00 84.50 193 LEU A CA 1
ATOM 1494 C C . LEU A 1 193 ? -7.078 10.978 11.693 1.00 84.50 193 LEU A C 1
ATOM 1496 O O . LEU A 1 193 ? -7.806 10.029 11.392 1.00 84.50 193 LEU A O 1
ATOM 1500 N N . ILE A 1 194 ? -6.643 11.192 12.934 1.00 86.12 194 ILE A N 1
ATOM 1501 C CA . ILE A 1 194 ? -7.008 10.356 14.078 1.00 86.12 194 ILE A CA 1
ATOM 1502 C C . ILE A 1 194 ? -8.513 10.423 14.325 1.00 86.12 194 ILE A C 1
ATOM 1504 O O . ILE A 1 194 ? -9.157 9.378 14.376 1.00 86.12 194 ILE A O 1
ATOM 1508 N N . GLU A 1 195 ? -9.098 11.621 14.344 1.00 87.88 195 GLU A N 1
ATOM 1509 C CA . GLU A 1 195 ? -10.547 11.805 14.491 1.00 87.88 195 GLU A CA 1
ATOM 1510 C C . GLU A 1 195 ? -11.332 11.072 13.382 1.00 87.88 195 GLU A C 1
ATOM 1512 O O . GLU A 1 195 ? -12.362 10.439 13.640 1.00 87.88 195 GLU A O 1
ATOM 1517 N N . LYS A 1 196 ? -10.831 11.088 12.135 1.00 89.38 196 LYS A N 1
ATOM 1518 C CA . LYS A 1 196 ? -11.425 10.355 10.999 1.00 89.38 196 LYS A CA 1
ATOM 1519 C C . LYS A 1 196 ? -11.389 8.840 11.226 1.00 89.38 196 LYS A C 1
ATOM 1521 O O . LYS A 1 196 ? -12.389 8.161 10.973 1.00 89.38 196 LYS A O 1
ATOM 1526 N N . VAL A 1 197 ? -10.264 8.309 11.708 1.00 89.44 197 VAL A N 1
ATOM 1527 C CA . VAL A 1 197 ? -10.099 6.885 12.044 1.00 89.44 197 VAL A CA 1
ATOM 1528 C C . VAL A 1 197 ? -11.014 6.492 13.202 1.00 89.44 197 VAL A C 1
ATOM 1530 O O . VAL A 1 197 ? -11.749 5.514 13.090 1.00 89.44 197 VAL A O 1
ATOM 1533 N N . GLU A 1 198 ? -11.033 7.259 14.285 1.00 88.81 198 GLU A N 1
ATOM 1534 C CA . GLU A 1 198 ? -11.865 6.996 15.462 1.00 88.81 198 GLU A CA 1
ATOM 1535 C C . GLU A 1 198 ? -13.349 7.000 15.133 1.00 88.81 198 GLU A C 1
ATOM 1537 O O . GLU A 1 198 ? -14.080 6.090 15.531 1.00 88.81 198 GLU A O 1
ATOM 1542 N N . SER A 1 199 ? -13.783 7.989 14.352 1.00 90.19 199 SER A N 1
ATOM 1543 C CA . SER A 1 199 ? -15.150 8.083 13.853 1.00 90.19 199 SER A CA 1
ATOM 1544 C C . SER A 1 199 ? -15.516 6.860 13.010 1.00 90.19 199 SER A C 1
ATOM 1546 O O . SER A 1 199 ? -16.532 6.207 13.258 1.00 90.19 199 SER A O 1
ATOM 1548 N N . PHE A 1 200 ? -14.651 6.472 12.067 1.00 90.12 200 PHE A N 1
ATOM 1549 C CA . PHE A 1 200 ? -14.873 5.297 11.225 1.00 90.12 200 PHE A CA 1
ATOM 1550 C C . PHE A 1 200 ? -14.917 3.989 12.026 1.00 90.12 200 PHE A C 1
ATOM 1552 O O . PHE A 1 200 ? -15.728 3.096 11.751 1.00 90.12 200 PHE A O 1
ATOM 1559 N N . LEU A 1 201 ? -14.056 3.858 13.033 1.00 89.38 201 LEU A N 1
ATOM 1560 C CA . LEU A 1 201 ? -13.967 2.677 13.883 1.00 89.38 201 LEU A CA 1
ATOM 1561 C C . LEU A 1 201 ? -15.003 2.670 15.017 1.00 89.38 201 LEU A C 1
ATOM 1563 O O . LEU A 1 201 ? -15.254 1.607 15.576 1.00 89.38 201 LEU A O 1
ATOM 1567 N N . ASN A 1 202 ? -15.703 3.783 15.249 1.00 89.56 202 ASN A N 1
ATOM 1568 C CA . ASN A 1 202 ? -16.611 3.995 16.377 1.00 89.56 202 ASN A CA 1
ATOM 1569 C C . ASN A 1 202 ? -15.900 3.796 17.727 1.00 89.56 202 ASN A C 1
ATOM 1571 O O . ASN A 1 202 ? -16.389 3.061 18.583 1.00 89.56 202 ASN A O 1
ATOM 1575 N N . LEU A 1 203 ? -14.721 4.400 17.892 1.00 86.88 203 LEU A N 1
ATOM 1576 C CA . LEU A 1 203 ? -13.913 4.305 19.112 1.00 86.88 203 LEU A CA 1
ATOM 1577 C C . LEU A 1 203 ? -14.443 5.225 20.221 1.00 86.88 203 LEU A C 1
ATOM 1579 O O . LEU A 1 203 ? -14.960 6.311 19.948 1.00 86.88 203 LEU A O 1
ATOM 1583 N N . GLU A 1 204 ? -14.316 4.783 21.474 1.00 79.88 204 GLU A N 1
ATOM 1584 C CA . GLU A 1 204 ? -14.563 5.596 22.669 1.00 79.88 204 GLU A CA 1
ATOM 1585 C C . GLU A 1 204 ? -13.249 5.833 23.401 1.00 79.88 204 GLU A C 1
ATOM 1587 O O . GLU A 1 204 ? -12.465 4.906 23.590 1.00 79.88 204 GLU A O 1
ATOM 1592 N N . HIS A 1 205 ? -13.015 7.061 23.849 1.00 72.69 205 HIS A N 1
ATOM 1593 C CA . HIS A 1 205 ? -11.897 7.326 24.739 1.00 72.69 205 HIS A CA 1
ATOM 1594 C C . HIS A 1 205 ? -12.306 6.994 26.164 1.00 72.69 205 HIS A C 1
ATOM 1596 O O . HIS A 1 205 ? -13.305 7.512 26.661 1.00 72.69 205 HIS A O 1
ATOM 1602 N N . GLY A 1 206 ? -11.514 6.162 26.837 1.00 64.69 206 GLY A N 1
ATOM 1603 C CA . GLY A 1 206 ? -11.643 6.013 28.280 1.00 64.69 206 GLY A CA 1
ATOM 1604 C C . GLY A 1 206 ? -11.370 7.353 28.964 1.00 64.69 206 GLY A C 1
ATOM 1605 O O . GLY A 1 206 ? -10.371 8.009 28.662 1.00 64.69 206 GLY A O 1
ATOM 1606 N N . GLU A 1 207 ? -12.243 7.758 29.888 1.00 56.16 207 GLU A N 1
ATOM 1607 C CA . GLU A 1 207 ? -12.018 8.912 30.762 1.00 56.16 207 GLU A CA 1
ATOM 1608 C C . GLU A 1 207 ? -10.693 8.715 31.529 1.00 56.16 207 GLU A C 1
ATOM 1610 O O . GLU A 1 207 ? -10.639 7.974 32.507 1.00 56.16 207 GLU A O 1
ATOM 1615 N N . GLY A 1 208 ? -9.595 9.332 31.075 1.00 56.19 208 GLY A N 1
ATOM 1616 C CA . GLY A 1 208 ? -8.334 9.369 31.830 1.00 56.19 208 GLY A CA 1
ATOM 1617 C C . GLY A 1 208 ? -7.041 9.128 31.052 1.00 56.19 208 GLY A C 1
ATOM 1618 O O . GLY A 1 208 ? -5.984 9.498 31.560 1.00 56.19 208 GLY A O 1
ATOM 1619 N N . ASN A 1 209 ? -7.086 8.597 29.827 1.00 56.97 209 ASN A N 1
ATOM 1620 C CA . ASN A 1 209 ? -5.904 8.574 28.963 1.00 56.97 209 ASN A CA 1
ATOM 1621 C C . ASN A 1 209 ? -5.939 9.805 28.063 1.00 56.97 209 ASN A C 1
ATOM 1623 O O . ASN A 1 209 ? -6.713 9.877 27.113 1.00 56.97 209 ASN A O 1
ATOM 1627 N N . SER A 1 210 ? -5.120 10.799 28.401 1.00 63.88 210 SER A N 1
ATOM 1628 C CA . SER A 1 210 ? -4.881 11.956 27.544 1.00 63.88 210 SER A CA 1
ATOM 1629 C C . SER A 1 210 ? -4.254 11.460 26.240 1.00 63.88 210 SER A C 1
ATOM 1631 O O . SER A 1 210 ? -3.038 11.257 26.171 1.00 63.88 210 SER A O 1
ATOM 1633 N N . LEU A 1 211 ? -5.096 11.243 25.223 1.00 66.88 211 LEU A N 1
ATOM 1634 C CA . LEU A 1 211 ? -4.684 10.984 23.845 1.00 66.88 211 LEU A CA 1
ATOM 1635 C C . LEU A 1 211 ? -3.632 12.019 23.430 1.00 66.88 211 LEU A C 1
ATOM 1637 O O . LEU A 1 211 ? -2.640 11.661 22.818 1.00 66.88 211 LEU A O 1
ATOM 1641 N N . ASP A 1 212 ? -3.779 13.267 23.881 1.00 68.50 212 ASP A N 1
ATOM 1642 C CA . ASP A 1 212 ? -2.824 14.349 23.654 1.00 68.50 212 ASP A CA 1
ATOM 1643 C C . ASP A 1 212 ? -1.423 14.041 24.202 1.00 68.50 212 ASP A C 1
ATOM 1645 O O . ASP A 1 212 ? -0.429 14.392 23.579 1.00 68.50 212 ASP A O 1
ATOM 1649 N N . THR A 1 213 ? -1.288 13.377 25.352 1.00 69.19 213 THR A N 1
ATOM 1650 C CA . THR A 1 213 ? 0.031 13.067 25.935 1.00 69.19 213 THR A CA 1
ATOM 1651 C C . THR A 1 213 ? 0.733 11.956 25.165 1.00 69.19 213 THR A C 1
ATOM 1653 O O . THR A 1 213 ? 1.926 12.071 24.876 1.00 69.19 213 THR A O 1
ATOM 1656 N N . GLU A 1 214 ? 0.003 10.902 24.797 1.00 68.75 214 GLU A N 1
ATOM 1657 C CA . GLU A 1 214 ? 0.561 9.827 23.979 1.00 68.75 214 GLU A CA 1
ATOM 1658 C C . GLU A 1 214 ? 0.830 10.336 22.555 1.00 68.75 214 GLU A C 1
ATOM 1660 O O . GLU A 1 214 ? 1.922 10.138 22.030 1.00 68.75 214 GLU A O 1
ATOM 1665 N N . LEU A 1 215 ? -0.080 11.123 21.980 1.00 68.38 215 LEU A N 1
ATOM 1666 C CA . LEU A 1 215 ? 0.061 11.729 20.660 1.00 68.38 215 LEU A CA 1
ATOM 1667 C C . LEU A 1 215 ? 1.242 12.698 20.589 1.00 68.38 215 LEU A C 1
ATOM 1669 O O . LEU A 1 215 ? 2.004 12.614 19.635 1.00 68.38 215 LEU A O 1
ATOM 1673 N N . ASN A 1 216 ? 1.461 13.528 21.614 1.00 70.06 216 ASN A N 1
ATOM 1674 C CA . ASN A 1 216 ? 2.619 14.426 21.698 1.00 70.06 216 ASN A CA 1
ATOM 1675 C C . ASN A 1 216 ? 3.953 13.668 21.787 1.00 70.06 216 ASN A C 1
ATOM 1677 O O . ASN A 1 216 ? 4.963 14.101 21.227 1.00 70.06 216 ASN A O 1
ATOM 1681 N N . SER A 1 217 ? 3.973 12.519 22.475 1.00 69.19 217 SER A N 1
ATOM 1682 C CA . SER A 1 217 ? 5.154 11.645 22.479 1.00 69.19 217 SER A CA 1
ATOM 1683 C C . SER A 1 217 ? 5.400 11.029 21.100 1.00 69.19 217 SER A C 1
ATOM 1685 O O . SER A 1 217 ? 6.545 10.877 20.678 1.00 69.19 217 SER A O 1
ATOM 1687 N N . LEU A 1 218 ? 4.322 10.747 20.365 1.00 63.84 218 LEU A N 1
ATOM 1688 C CA . LEU A 1 218 ? 4.387 10.210 19.018 1.00 63.84 218 LEU A CA 1
ATOM 1689 C C . LEU A 1 218 ? 4.839 11.279 18.017 1.00 63.84 218 LEU A C 1
ATOM 1691 O O . LEU A 1 218 ? 5.642 10.948 17.159 1.00 63.84 218 LEU A O 1
ATOM 1695 N N . THR A 1 219 ? 4.417 12.541 18.112 1.00 66.50 219 THR A N 1
ATOM 1696 C CA . THR A 1 219 ? 4.783 13.578 17.129 1.00 66.50 219 THR A CA 1
ATOM 1697 C C . THR A 1 219 ? 6.283 13.866 17.086 1.00 66.50 219 THR A C 1
ATOM 1699 O O . THR A 1 219 ? 6.852 13.864 16.005 1.00 66.50 219 THR A O 1
ATOM 1702 N N . SER A 1 220 ? 6.970 14.035 18.220 1.00 65.88 220 SER A N 1
ATOM 1703 C CA . SER A 1 220 ? 8.357 14.552 18.204 1.00 65.88 220 SER A CA 1
ATOM 1704 C C . SER A 1 220 ? 9.416 13.599 17.616 1.00 65.88 220 SER A C 1
ATOM 1706 O O . SER A 1 220 ? 10.219 14.002 16.776 1.00 65.88 220 SER A O 1
ATOM 1708 N N . GLU A 1 221 ? 9.431 12.323 18.011 1.00 64.06 221 GLU A N 1
ATOM 1709 C CA . GLU A 1 221 ? 10.372 11.330 17.462 1.00 64.06 221 GLU A CA 1
ATOM 1710 C C . GLU A 1 221 ? 9.942 10.857 16.062 1.00 64.06 221 GLU A C 1
ATOM 1712 O O . GLU A 1 221 ? 10.774 10.491 15.227 1.00 64.06 221 GLU A O 1
ATOM 1717 N N . ARG A 1 222 ? 8.636 10.904 15.760 1.00 64.62 222 ARG A N 1
ATOM 1718 C CA . ARG A 1 222 ? 8.111 10.463 14.464 1.00 64.62 222 ARG A CA 1
ATOM 1719 C C . ARG A 1 222 ? 8.154 11.525 13.385 1.00 64.62 222 ARG A C 1
ATOM 1721 O O . ARG A 1 222 ? 8.356 11.139 12.247 1.00 64.62 222 ARG A O 1
ATOM 1728 N N . GLU A 1 223 ? 8.006 12.811 13.687 1.00 66.62 223 GLU A N 1
ATOM 1729 C CA . GLU A 1 223 ? 8.177 13.878 12.689 1.00 66.62 223 GLU A CA 1
ATOM 1730 C C . GLU A 1 223 ? 9.553 13.776 12.033 1.00 66.62 223 GLU A C 1
ATOM 1732 O O . GLU A 1 223 ? 9.669 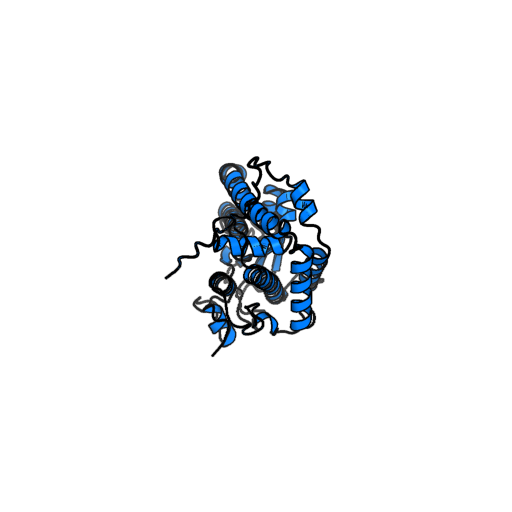13.892 10.815 1.00 66.62 223 GLU A O 1
ATOM 1737 N N . LYS A 1 224 ? 10.578 13.435 12.823 1.00 68.00 224 LYS A N 1
ATOM 1738 C CA . LYS A 1 224 ? 11.916 13.159 12.307 1.00 68.00 224 LYS A CA 1
ATOM 1739 C C . LYS A 1 224 ? 11.943 11.923 11.401 1.00 68.00 224 LYS A C 1
ATOM 1741 O O . LYS A 1 224 ? 12.384 12.026 10.266 1.00 68.00 224 LYS A O 1
ATOM 1746 N N . ASN A 1 225 ? 11.401 10.789 11.851 1.00 71.50 225 ASN A N 1
ATOM 1747 C CA . ASN A 1 225 ? 11.394 9.553 11.055 1.00 71.50 225 ASN A CA 1
ATOM 1748 C C . ASN A 1 225 ? 10.551 9.664 9.771 1.00 71.50 225 ASN A C 1
ATOM 1750 O O . ASN A 1 225 ? 10.939 9.144 8.730 1.00 71.50 225 ASN A O 1
ATOM 1754 N N . VAL A 1 226 ? 9.407 10.347 9.828 1.00 73.38 226 VAL A N 1
ATOM 1755 C CA . VAL A 1 226 ? 8.544 10.610 8.669 1.00 73.38 226 VAL A CA 1
ATOM 1756 C C . VAL A 1 226 ? 9.242 11.541 7.700 1.00 73.38 226 VAL A C 1
ATOM 1758 O O . VAL A 1 226 ? 9.217 11.272 6.503 1.00 73.38 226 VAL A O 1
ATOM 1761 N N . SER A 1 227 ? 9.874 12.605 8.199 1.00 76.06 227 SER A N 1
ATOM 1762 C CA . SER A 1 227 ? 10.673 13.509 7.375 1.00 76.06 227 SER A CA 1
ATOM 1763 C C . SER A 1 227 ? 11.807 12.748 6.691 1.00 76.06 227 SER A C 1
ATOM 1765 O O . SER A 1 227 ? 11.938 12.831 5.477 1.00 76.06 227 SER A O 1
ATOM 1767 N N . ASP A 1 228 ? 12.552 11.915 7.421 1.00 80.88 228 ASP A N 1
ATOM 1768 C CA . ASP A 1 228 ? 13.659 11.124 6.875 1.00 80.88 228 ASP A CA 1
ATOM 1769 C C . ASP A 1 228 ? 13.187 10.139 5.790 1.00 80.88 228 ASP A C 1
ATOM 1771 O O . ASP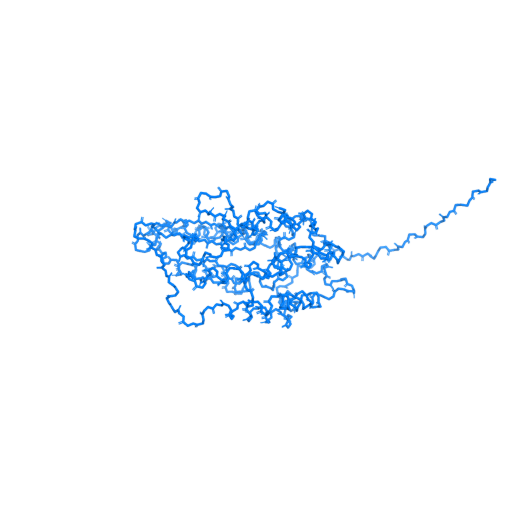 A 1 228 ? 13.760 10.096 4.699 1.00 80.88 228 ASP A O 1
ATOM 1775 N N . VAL A 1 229 ? 12.112 9.385 6.047 1.00 77.75 229 VAL A N 1
ATOM 1776 C CA . VAL A 1 229 ? 11.515 8.457 5.068 1.00 77.75 229 VAL A CA 1
ATOM 1777 C C . VAL A 1 229 ? 10.988 9.213 3.852 1.00 77.75 229 VAL A C 1
ATOM 1779 O O . VAL A 1 229 ? 11.296 8.847 2.719 1.00 77.75 229 VAL A O 1
ATOM 1782 N N . SER A 1 230 ? 10.255 10.303 4.071 1.00 78.81 230 SER A N 1
ATOM 1783 C CA . SER A 1 230 ? 9.722 11.137 2.992 1.00 78.81 230 SER A CA 1
ATOM 1784 C C . SER A 1 230 ? 10.857 11.703 2.143 1.00 78.81 230 SER A C 1
ATOM 1786 O O . SER A 1 230 ? 10.814 11.604 0.923 1.00 78.81 230 SER A O 1
ATOM 1788 N N . ASN A 1 231 ? 11.925 12.205 2.768 1.00 82.69 231 ASN A N 1
ATOM 1789 C CA . ASN A 1 231 ? 13.108 12.717 2.082 1.00 82.69 231 ASN A CA 1
ATOM 1790 C C . ASN A 1 231 ? 13.783 11.639 1.233 1.00 82.69 231 ASN A C 1
ATOM 1792 O O . ASN A 1 231 ? 14.174 11.924 0.103 1.00 82.69 231 ASN A O 1
ATOM 1796 N N . LYS A 1 232 ? 13.898 10.400 1.728 1.00 84.12 232 LYS A N 1
ATOM 1797 C CA . LYS A 1 232 ? 14.428 9.279 0.935 1.00 84.12 232 LYS A CA 1
ATOM 1798 C C . LYS A 1 232 ? 13.548 8.971 -0.276 1.00 84.12 232 LYS A C 1
ATOM 1800 O O . LYS A 1 232 ? 14.074 8.856 -1.382 1.00 84.12 232 LYS A O 1
ATOM 1805 N N . ILE A 1 233 ? 12.228 8.899 -0.087 1.00 80.75 233 ILE A N 1
ATOM 1806 C CA . ILE A 1 233 ? 11.277 8.664 -1.182 1.00 80.75 233 ILE A CA 1
ATOM 1807 C C . ILE A 1 233 ? 11.365 9.795 -2.210 1.00 80.75 233 ILE A C 1
ATOM 1809 O O . ILE A 1 233 ? 11.485 9.536 -3.405 1.00 80.75 233 ILE A O 1
ATOM 1813 N N . PHE A 1 234 ? 11.393 11.052 -1.768 1.00 79.94 234 PHE A N 1
ATOM 1814 C CA . PHE A 1 234 ? 11.500 12.199 -2.666 1.00 79.94 234 PHE A CA 1
ATOM 1815 C C . PHE A 1 234 ? 12.832 12.252 -3.399 1.00 79.94 234 PHE A C 1
ATOM 1817 O O . PHE A 1 234 ? 12.844 12.550 -4.589 1.00 79.94 234 PHE A O 1
ATOM 1824 N N . LYS A 1 235 ? 13.946 11.927 -2.735 1.00 83.62 235 LYS A N 1
ATOM 1825 C CA . LYS A 1 235 ? 15.244 11.781 -3.404 1.00 83.62 235 LYS A CA 1
ATOM 1826 C C . LYS A 1 235 ? 15.157 10.735 -4.508 1.00 83.62 235 LYS A C 1
ATOM 1828 O O . LYS A 1 235 ? 15.573 11.019 -5.621 1.00 83.62 235 LYS A O 1
ATOM 1833 N N . MET A 1 236 ? 14.556 9.577 -4.242 1.00 81.94 236 MET A N 1
ATOM 1834 C CA . MET A 1 236 ? 14.374 8.537 -5.253 1.00 81.94 236 MET A CA 1
ATOM 1835 C C . MET A 1 236 ? 13.494 9.003 -6.424 1.00 81.94 236 MET A C 1
ATOM 1837 O O . MET A 1 236 ? 13.870 8.818 -7.578 1.00 81.94 236 MET A O 1
ATOM 1841 N N . VAL A 1 237 ? 12.363 9.660 -6.151 1.00 79.31 237 VAL A N 1
ATOM 1842 C CA . VAL A 1 237 ? 11.478 10.208 -7.196 1.00 79.31 237 VAL A CA 1
ATOM 1843 C C . VAL A 1 237 ? 12.196 11.274 -8.032 1.00 79.31 237 VAL A C 1
ATOM 1845 O O . VAL A 1 237 ? 12.121 11.240 -9.257 1.00 79.31 237 VAL A O 1
ATOM 1848 N N . ASN A 1 238 ? 12.944 12.177 -7.394 1.00 79.19 238 ASN A N 1
ATOM 1849 C CA . ASN A 1 238 ? 13.722 13.211 -8.081 1.00 79.19 238 ASN A CA 1
ATOM 1850 C C . ASN A 1 238 ? 14.872 12.620 -8.903 1.00 79.19 238 ASN A C 1
ATOM 1852 O O . ASN A 1 238 ? 15.156 13.117 -9.986 1.00 79.19 238 ASN A O 1
ATOM 1856 N N . LEU A 1 239 ? 15.529 11.565 -8.411 1.00 80.56 239 LEU A N 1
ATOM 1857 C CA . LEU A 1 239 ? 16.558 10.847 -9.163 1.00 80.56 239 LEU A CA 1
ATOM 1858 C C . LEU A 1 239 ? 15.975 10.213 -10.427 1.00 80.56 239 LEU A C 1
ATOM 1860 O O . LEU A 1 239 ? 16.622 10.241 -11.465 1.00 80.56 239 LEU A O 1
ATOM 1864 N N . VAL A 1 240 ? 14.757 9.673 -10.353 1.00 75.56 240 VAL A N 1
ATOM 1865 C CA . VAL A 1 240 ? 14.054 9.114 -11.515 1.00 75.56 240 VAL A CA 1
ATOM 1866 C C . VAL A 1 240 ? 13.676 10.204 -12.522 1.00 75.56 240 VAL A C 1
ATOM 1868 O O . VAL A 1 240 ? 13.869 9.998 -13.716 1.00 75.56 240 VAL A O 1
ATOM 1871 N N . ASP A 1 241 ? 13.156 11.346 -12.061 1.00 74.44 241 ASP A N 1
ATOM 1872 C CA . ASP A 1 241 ? 12.699 12.442 -12.935 1.00 74.44 241 ASP A CA 1
ATOM 1873 C C . ASP A 1 241 ? 13.855 13.283 -13.509 1.00 74.44 241 ASP A C 1
ATOM 1875 O O . ASP A 1 241 ? 13.744 13.851 -14.591 1.00 74.44 241 ASP A O 1
ATOM 1879 N N . GLY A 1 242 ? 14.992 13.336 -12.809 1.00 70.62 242 GLY A N 1
ATOM 1880 C CA . GLY A 1 242 ? 16.206 14.033 -13.245 1.00 70.62 242 GLY A CA 1
ATOM 1881 C C . GLY A 1 242 ? 16.999 13.308 -14.336 1.00 70.62 242 GLY A C 1
ATOM 1882 O O . GLY A 1 242 ? 18.031 13.807 -14.778 1.00 70.62 242 GLY A O 1
ATOM 1883 N N . ILE A 1 243 ? 16.550 12.130 -14.768 1.00 69.00 243 ILE A N 1
ATOM 1884 C CA . ILE A 1 243 ? 17.171 11.386 -15.859 1.00 69.00 243 ILE A CA 1
ATOM 1885 C C . ILE A 1 243 ? 16.565 11.883 -17.174 1.00 69.00 243 ILE A C 1
ATOM 1887 O O . ILE A 1 243 ? 15.405 11.609 -17.463 1.00 69.00 243 ILE A O 1
ATOM 1891 N N . ASP A 1 244 ? 17.367 12.577 -17.993 1.00 55.50 244 ASP A N 1
ATOM 1892 C CA . ASP A 1 244 ? 16.955 13.294 -19.221 1.00 55.50 244 ASP A CA 1
ATOM 1893 C C . ASP A 1 244 ? 16.087 12.488 -20.214 1.00 55.50 244 ASP A C 1
ATOM 1895 O O . ASP A 1 244 ? 15.371 13.064 -21.033 1.00 55.50 244 ASP A O 1
ATOM 1899 N N . PHE A 1 245 ? 16.131 11.153 -20.165 1.00 59.25 245 PHE A N 1
ATOM 1900 C CA . PHE A 1 245 ? 15.347 10.264 -21.031 1.00 59.25 245 PHE A CA 1
ATOM 1901 C C . PHE A 1 245 ? 14.114 9.635 -20.356 1.00 59.25 245 PHE A C 1
ATOM 1903 O O . PHE A 1 245 ? 13.367 8.906 -21.010 1.00 59.25 245 PHE A O 1
ATOM 1910 N N . MET A 1 246 ? 13.872 9.901 -19.071 1.00 64.69 246 MET A N 1
ATOM 1911 C CA . MET A 1 246 ? 12.780 9.327 -18.287 1.00 64.69 246 MET A CA 1
ATOM 1912 C C . MET A 1 246 ? 11.924 10.425 -17.667 1.00 64.69 246 MET A C 1
ATOM 1914 O O . MET A 1 246 ? 12.162 10.875 -16.555 1.00 64.69 246 MET A O 1
ATOM 1918 N N . SER A 1 247 ? 10.855 10.817 -18.358 1.00 75.19 247 SER A N 1
ATOM 1919 C CA . SER A 1 247 ? 9.823 11.613 -17.697 1.00 75.19 247 SER A CA 1
ATOM 1920 C C . SER A 1 247 ? 8.974 10.711 -16.804 1.00 75.19 247 SER A C 1
ATOM 1922 O O . SER A 1 247 ? 8.366 9.753 -17.300 1.00 75.19 247 SER A O 1
ATOM 1924 N N . TYR A 1 248 ? 8.851 11.074 -15.521 1.00 74.75 248 TYR A N 1
ATOM 1925 C CA . TYR A 1 248 ? 7.912 10.473 -14.564 1.00 74.75 248 TYR A CA 1
ATOM 1926 C C . TYR A 1 248 ? 6.526 10.246 -15.183 1.00 74.75 248 TYR A C 1
ATOM 1928 O O . TYR A 1 248 ? 5.909 9.183 -15.053 1.00 74.75 248 TYR A O 1
ATOM 1936 N N . SER A 1 249 ? 6.045 11.273 -15.887 1.00 73.25 249 SER A N 1
ATOM 1937 C CA . SER A 1 249 ? 4.712 11.300 -16.474 1.00 73.25 249 SER A CA 1
ATOM 1938 C C . SER A 1 249 ? 4.593 10.286 -17.601 1.00 73.25 249 SER A C 1
ATOM 1940 O O . SER A 1 249 ? 3.580 9.598 -17.700 1.00 73.25 249 SER A O 1
ATOM 1942 N N . SER A 1 250 ? 5.638 10.142 -18.420 1.00 81.75 250 SER A N 1
ATOM 1943 C CA . SER A 1 250 ? 5.646 9.162 -19.507 1.00 81.75 250 SER A CA 1
ATOM 1944 C C . SER A 1 250 ? 5.595 7.742 -18.960 1.00 81.75 250 SER A C 1
ATOM 1946 O O . SER A 1 250 ? 4.701 6.995 -19.337 1.00 81.75 250 SER A O 1
ATOM 1948 N N . ILE A 1 251 ? 6.479 7.394 -18.015 1.00 83.81 251 ILE A N 1
ATOM 1949 C CA . ILE A 1 251 ? 6.544 6.038 -17.444 1.00 83.81 251 ILE A CA 1
ATOM 1950 C C . ILE A 1 251 ? 5.212 5.666 -16.795 1.00 83.81 251 ILE A C 1
ATOM 1952 O O . ILE A 1 251 ? 4.657 4.602 -17.069 1.00 83.81 251 ILE A O 1
ATOM 1956 N N . THR A 1 252 ? 4.677 6.559 -15.963 1.00 83.00 252 THR A N 1
ATOM 1957 C CA . THR A 1 252 ? 3.411 6.328 -15.264 1.00 83.00 252 THR A CA 1
ATOM 1958 C C . THR A 1 252 ? 2.264 6.159 -16.262 1.00 83.00 252 THR A C 1
ATOM 1960 O O . THR A 1 252 ? 1.498 5.203 -16.157 1.00 83.00 252 THR A O 1
ATOM 1963 N N . ASN A 1 253 ? 2.166 7.026 -17.276 1.00 82.69 253 ASN A N 1
ATOM 1964 C CA . ASN A 1 253 ? 1.126 6.928 -18.304 1.00 82.69 253 ASN A CA 1
ATOM 1965 C C . ASN A 1 253 ? 1.241 5.654 -19.148 1.00 82.69 253 ASN A C 1
ATOM 1967 O O . ASN A 1 253 ? 0.213 5.043 -19.441 1.00 82.69 253 ASN A O 1
ATOM 1971 N N . ASP A 1 254 ? 2.455 5.246 -19.520 1.00 86.00 254 ASP A N 1
ATOM 1972 C CA . ASP A 1 254 ? 2.697 4.026 -20.292 1.00 86.00 254 ASP A CA 1
ATOM 1973 C C . ASP A 1 254 ? 2.269 2.794 -19.491 1.00 86.00 254 ASP A C 1
ATOM 1975 O O . ASP A 1 254 ? 1.469 1.989 -19.969 1.00 86.00 254 ASP A O 1
ATOM 1979 N N . VAL A 1 255 ? 2.692 2.708 -18.226 1.00 86.31 255 VAL A N 1
ATOM 1980 C CA . VAL A 1 255 ? 2.298 1.622 -17.323 1.00 86.31 255 VAL A CA 1
ATOM 1981 C C . VAL A 1 255 ? 0.780 1.582 -17.133 1.00 86.31 255 VAL A C 1
ATOM 1983 O O . VAL A 1 255 ? 0.176 0.518 -17.265 1.00 86.31 255 VAL A O 1
ATOM 1986 N N . ILE A 1 256 ? 0.136 2.723 -16.866 1.00 82.69 256 ILE A N 1
ATOM 1987 C CA . ILE A 1 256 ? -1.325 2.794 -16.702 1.00 82.69 256 ILE A CA 1
ATOM 1988 C C . ILE A 1 256 ? -2.029 2.335 -17.974 1.00 82.69 256 ILE A C 1
ATOM 1990 O O . ILE A 1 256 ? -2.960 1.534 -17.905 1.00 82.69 256 ILE A O 1
ATOM 1994 N N . LYS A 1 257 ? -1.610 2.842 -19.134 1.00 84.44 257 LYS A N 1
ATOM 1995 C CA . LYS A 1 257 ? -2.222 2.514 -20.420 1.00 84.44 257 LYS A CA 1
ATOM 1996 C C . LYS A 1 257 ? -2.105 1.023 -20.713 1.00 84.44 257 LYS A C 1
ATOM 1998 O O . LYS A 1 257 ? -3.101 0.409 -21.093 1.00 84.44 257 LYS A O 1
ATOM 2003 N N . ASP A 1 258 ? -0.931 0.444 -20.497 1.00 84.31 258 ASP A N 1
ATOM 2004 C CA . ASP A 1 258 ? -0.708 -0.986 -20.667 1.00 84.31 258 ASP A CA 1
ATOM 2005 C C . ASP A 1 258 ? -1.568 -1.803 -19.702 1.00 84.31 258 ASP A C 1
ATOM 2007 O O . ASP A 1 258 ? -2.227 -2.756 -20.116 1.00 84.31 258 ASP A O 1
ATOM 2011 N N . GLU A 1 259 ? -1.609 -1.424 -18.420 1.00 81.50 259 GLU A N 1
ATOM 2012 C CA . GLU A 1 259 ? -2.455 -2.096 -17.433 1.00 81.50 259 GLU A CA 1
ATOM 2013 C C . GLU A 1 259 ? -3.927 -2.013 -17.826 1.00 81.50 259 GLU A C 1
ATOM 2015 O O . GLU A 1 259 ? -4.612 -3.032 -17.800 1.00 81.50 259 GLU A O 1
ATOM 2020 N N . MET A 1 260 ? -4.421 -0.850 -18.256 1.00 79.94 260 MET A N 1
ATOM 2021 C CA . MET A 1 260 ? -5.791 -0.690 -18.750 1.00 79.94 260 MET A CA 1
ATOM 2022 C C . MET A 1 260 ? -6.058 -1.593 -19.958 1.00 79.94 260 MET A C 1
ATOM 2024 O O . MET A 1 260 ? -7.073 -2.282 -19.990 1.00 79.94 260 MET A O 1
ATOM 2028 N N . GLN A 1 261 ? -5.142 -1.676 -20.922 1.00 82.44 261 GLN A N 1
ATOM 2029 C CA . GLN A 1 261 ? -5.313 -2.552 -22.084 1.00 82.44 261 GLN A CA 1
ATOM 2030 C C . GLN A 1 261 ? -5.346 -4.035 -21.696 1.00 82.44 261 GLN A C 1
ATOM 2032 O O . GLN A 1 261 ? -6.268 -4.756 -22.086 1.00 82.44 261 GLN A O 1
ATOM 2037 N N . LEU A 1 262 ? -4.382 -4.488 -20.892 1.00 77.75 262 LEU A N 1
ATOM 2038 C CA . LEU A 1 262 ? -4.272 -5.883 -20.455 1.00 77.75 262 LEU A CA 1
ATOM 2039 C C . LEU A 1 262 ? -5.451 -6.313 -19.570 1.00 77.75 262 LEU A C 1
ATOM 2041 O O . LEU A 1 262 ? -5.861 -7.474 -19.592 1.00 77.75 262 LEU A O 1
ATOM 2045 N N . SER A 1 263 ? -6.016 -5.372 -18.816 1.00 71.12 263 SER A N 1
ATOM 2046 C CA . SER A 1 263 ? -7.113 -5.605 -17.874 1.00 71.12 263 SER A CA 1
ATOM 2047 C C . SER A 1 263 ? -8.503 -5.281 -18.395 1.00 71.12 263 SER A C 1
ATOM 2049 O O . SER A 1 263 ? -9.475 -5.416 -17.647 1.00 71.12 263 SER A O 1
ATOM 2051 N N . LYS A 1 264 ? -8.619 -4.874 -19.665 1.00 75.81 264 LYS A N 1
ATOM 2052 C CA . LYS A 1 264 ? -9.862 -4.342 -20.242 1.00 75.81 264 LYS A CA 1
ATOM 2053 C C . LYS A 1 264 ? -10.442 -3.244 -19.346 1.00 75.81 264 LYS A C 1
ATOM 2055 O O . LYS A 1 264 ? -11.519 -3.397 -18.778 1.00 75.81 264 LYS A O 1
ATOM 2060 N N . ASP A 1 265 ? -9.684 -2.174 -19.161 1.00 73.19 265 ASP A N 1
ATOM 2061 C CA . ASP A 1 265 ? -10.005 -1.030 -18.304 1.00 73.19 265 ASP A CA 1
ATOM 2062 C C . ASP A 1 265 ? -10.245 -1.415 -16.836 1.00 73.19 265 ASP A C 1
ATOM 2064 O O . ASP A 1 265 ? -11.133 -0.885 -16.170 1.00 73.19 265 ASP A O 1
ATOM 2068 N N . LEU A 1 266 ? -9.452 -2.365 -16.332 1.00 67.81 266 LEU A N 1
ATOM 2069 C CA . LEU A 1 266 ? -9.516 -2.903 -14.969 1.00 67.81 266 LEU A CA 1
ATOM 2070 C C . LEU A 1 266 ? -10.858 -3.586 -14.651 1.00 67.81 266 LEU A C 1
ATOM 2072 O O . LEU A 1 266 ? -11.233 -3.746 -13.487 1.00 67.81 266 LEU A O 1
ATOM 2076 N N . THR A 1 267 ? -11.581 -4.016 -15.693 1.00 64.81 267 THR A N 1
ATOM 2077 C CA . THR A 1 267 ? -12.884 -4.689 -15.575 1.00 64.81 267 THR A CA 1
ATOM 2078 C C . THR A 1 267 ? -12.810 -6.204 -15.749 1.00 64.81 267 THR A C 1
ATOM 2080 O O . THR A 1 267 ? -13.692 -6.910 -15.260 1.00 64.81 267 THR A O 1
ATOM 2083 N N . ALA A 1 268 ? -11.783 -6.733 -16.420 1.00 64.12 268 ALA A N 1
ATOM 2084 C CA . ALA A 1 268 ? -11.600 -8.173 -16.555 1.00 64.12 268 ALA A CA 1
ATOM 2085 C C . ALA A 1 268 ? -11.032 -8.750 -15.257 1.00 64.12 268 ALA A C 1
ATOM 2087 O O . ALA A 1 268 ? -9.961 -8.343 -14.821 1.00 64.12 268 ALA A O 1
ATOM 2088 N N . TRP A 1 269 ? -11.724 -9.721 -14.657 1.00 58.66 269 TRP A N 1
ATOM 2089 C CA . TRP A 1 269 ? -11.274 -10.363 -13.423 1.00 58.66 269 TRP A CA 1
ATOM 2090 C C . TRP A 1 269 ? -11.388 -11.896 -13.500 1.00 58.66 269 TRP A C 1
ATOM 2092 O O . TRP A 1 269 ? -12.449 -12.387 -13.891 1.00 58.66 269 TRP A O 1
ATOM 2102 N N . PRO A 1 270 ? -10.339 -12.651 -13.107 1.00 61.44 270 PRO A N 1
ATOM 2103 C CA . PRO A 1 270 ? -8.999 -12.161 -12.771 1.00 61.44 270 PRO A CA 1
ATOM 2104 C C . PRO A 1 270 ? -8.308 -11.614 -14.042 1.00 61.44 270 PRO A C 1
ATOM 2106 O O . PRO A 1 270 ? -8.529 -12.129 -15.138 1.00 61.44 270 PRO A O 1
ATOM 2109 N N . CYS A 1 271 ? -7.533 -10.534 -13.922 1.00 60.62 271 CYS A N 1
ATOM 2110 C CA . CYS A 1 271 ? -6.901 -9.878 -15.071 1.00 60.62 271 CYS A CA 1
ATOM 2111 C C . CYS A 1 271 ? -5.533 -10.497 -15.399 1.00 60.62 271 CYS A C 1
ATOM 2113 O O . CYS A 1 271 ? -4.741 -10.737 -14.493 1.00 60.62 271 CYS A O 1
ATOM 2115 N N . GLN A 1 272 ? -5.217 -10.645 -16.694 1.00 62.56 272 GLN A N 1
ATOM 2116 C CA . GLN A 1 272 ? -3.924 -11.165 -17.143 1.00 62.56 272 GLN A CA 1
ATOM 2117 C C . GLN A 1 272 ? -2.717 -10.341 -16.740 1.00 62.56 272 GLN A C 1
ATOM 2119 O O . GLN A 1 272 ? -1.656 -10.910 -16.490 1.00 62.56 272 GLN A O 1
ATOM 2124 N N . SER A 1 273 ? -2.888 -9.029 -16.613 1.00 61.12 273 SER A N 1
ATOM 2125 C CA . SER A 1 273 ? -1.825 -8.169 -16.123 1.00 61.12 273 SER A CA 1
ATOM 2126 C C . SER A 1 273 ? -1.358 -8.612 -14.741 1.00 61.12 273 SER A C 1
ATOM 2128 O O . SER A 1 273 ? -0.161 -8.765 -14.567 1.00 61.12 273 SER A O 1
ATOM 2130 N N . PHE A 1 274 ? -2.250 -9.003 -13.817 1.00 59.91 274 PHE A N 1
ATOM 2131 C CA . PHE A 1 274 ? -1.863 -9.522 -12.491 1.00 59.91 274 PHE A CA 1
ATOM 2132 C C . PHE A 1 274 ? -0.897 -10.710 -12.557 1.00 59.91 274 PHE A C 1
ATOM 2134 O O . PHE A 1 274 ? -0.195 -10.980 -11.587 1.00 59.91 274 PHE A O 1
ATOM 2141 N N . TRP A 1 275 ? -0.840 -11.407 -13.694 1.00 60.97 275 TRP A N 1
ATOM 2142 C CA . TRP A 1 275 ? -0.020 -12.597 -13.880 1.00 60.97 275 TRP A CA 1
ATOM 2143 C C . TRP A 1 275 ? 1.342 -12.318 -14.528 1.00 60.97 275 TRP A C 1
ATOM 2145 O O . TRP A 1 275 ? 2.212 -13.182 -14.479 1.00 60.97 275 TRP A O 1
ATOM 2155 N N . THR A 1 276 ? 1.542 -11.129 -15.105 1.00 61.91 276 THR A N 1
ATOM 2156 C CA . THR A 1 276 ? 2.816 -10.679 -15.688 1.00 61.91 276 THR A CA 1
ATOM 2157 C C . THR A 1 276 ? 3.487 -9.713 -14.733 1.00 61.91 276 THR A C 1
ATOM 2159 O O . THR A 1 276 ? 2.992 -8.606 -14.506 1.00 61.91 276 THR A O 1
ATOM 2162 N N . VAL A 1 277 ? 4.576 -10.153 -14.125 1.00 61.69 277 VAL A N 1
ATOM 2163 C CA . VAL A 1 277 ? 5.228 -9.432 -13.032 1.00 61.69 277 VAL A CA 1
ATOM 2164 C C . VAL A 1 277 ? 6.600 -8.872 -13.418 1.00 61.69 277 VAL A C 1
ATOM 2166 O O . VAL A 1 277 ? 7.085 -7.995 -12.716 1.00 61.69 277 VAL A O 1
ATOM 2169 N N . GLY A 1 278 ? 7.179 -9.309 -14.541 1.00 60.56 278 GLY A N 1
ATOM 2170 C CA . GLY A 1 278 ? 8.386 -8.730 -15.135 1.00 60.56 278 GLY A CA 1
ATOM 2171 C C . GLY A 1 278 ? 8.088 -7.830 -16.341 1.00 60.56 278 GLY A C 1
ATOM 2172 O O . GLY A 1 278 ? 7.049 -7.967 -16.992 1.00 60.56 278 GLY A O 1
ATOM 2173 N N . GLU A 1 279 ? 9.024 -6.931 -16.649 1.00 68.31 279 GLU A N 1
ATOM 2174 C CA . GLU A 1 279 ? 8.985 -6.040 -17.825 1.00 68.31 279 GLU A CA 1
ATOM 2175 C C . GLU A 1 279 ? 9.804 -6.562 -19.014 1.00 68.31 279 GLU A C 1
ATOM 2177 O O . GLU A 1 279 ? 9.668 -6.040 -20.118 1.00 68.31 279 GLU A O 1
ATOM 2182 N N . ASP A 1 280 ? 10.621 -7.601 -18.815 1.00 67.25 280 ASP A N 1
ATOM 2183 C CA . ASP A 1 280 ? 11.437 -8.185 -19.879 1.00 67.25 280 ASP A CA 1
ATOM 2184 C C . ASP A 1 280 ? 10.524 -8.693 -21.009 1.00 67.25 280 ASP A C 1
ATOM 2186 O O . ASP A 1 280 ? 9.717 -9.606 -20.828 1.00 67.25 280 ASP A O 1
ATOM 2190 N N . GLU A 1 281 ? 10.625 -8.089 -22.195 1.00 65.00 281 GLU A N 1
ATOM 2191 C CA . GLU A 1 281 ? 9.815 -8.480 -23.352 1.00 65.00 281 GLU A CA 1
ATOM 2192 C C . GLU A 1 281 ? 10.073 -9.927 -23.785 1.00 65.00 281 GLU A C 1
ATOM 2194 O O . GLU A 1 281 ? 9.184 -10.567 -24.353 1.00 65.00 281 GLU A O 1
ATOM 2199 N N . THR A 1 282 ? 11.271 -10.444 -23.503 1.00 69.75 282 THR A N 1
ATOM 2200 C CA . THR A 1 282 ? 11.662 -11.820 -23.810 1.00 69.75 282 THR A CA 1
ATOM 2201 C C . THR A 1 282 ? 11.181 -12.807 -22.749 1.00 69.75 282 THR A C 1
ATOM 2203 O O . THR A 1 282 ? 10.896 -13.957 -23.088 1.00 69.75 282 THR A O 1
ATOM 2206 N N . ASP A 1 283 ? 11.016 -12.356 -21.500 1.00 72.19 283 ASP A N 1
ATOM 2207 C CA . ASP A 1 283 ? 10.497 -13.162 -20.395 1.00 72.19 283 ASP A CA 1
ATOM 2208 C C . ASP A 1 283 ? 9.771 -12.316 -19.329 1.00 72.19 283 ASP A C 1
ATOM 2210 O O . ASP A 1 283 ? 10.283 -12.052 -18.239 1.00 72.19 283 ASP A O 1
ATOM 2214 N N . ARG A 1 284 ? 8.512 -11.949 -19.609 1.00 66.44 284 ARG A N 1
ATOM 2215 C CA . ARG A 1 284 ? 7.641 -11.173 -18.694 1.00 66.44 284 ARG A CA 1
ATOM 2216 C C . ARG A 1 284 ? 7.316 -11.889 -17.375 1.00 66.44 284 ARG A C 1
ATOM 2218 O O . ARG A 1 284 ? 6.587 -11.355 -16.532 1.00 66.44 284 ARG A O 1
ATOM 2225 N N . LEU A 1 285 ? 7.783 -13.126 -17.214 1.00 69.31 285 LEU A N 1
ATOM 2226 C CA . LEU A 1 285 ? 7.612 -13.937 -16.013 1.00 69.31 285 LEU A CA 1
ATOM 2227 C C . LEU A 1 285 ? 8.860 -13.910 -15.126 1.00 69.31 285 LEU A C 1
ATOM 2229 O O . LEU A 1 285 ? 8.770 -14.279 -13.952 1.00 69.31 285 LEU A O 1
ATOM 2233 N N . LYS A 1 286 ? 10.000 -13.448 -15.649 1.00 77.50 286 LYS A N 1
ATOM 2234 C CA . LYS A 1 286 ? 11.229 -13.293 -14.883 1.00 77.50 286 LYS A CA 1
ATOM 2235 C C . LYS A 1 286 ? 11.129 -12.084 -13.962 1.00 77.50 286 LYS A C 1
ATOM 2237 O O . LYS A 1 286 ? 10.949 -10.949 -14.396 1.00 77.50 286 LYS A O 1
ATOM 2242 N N . LEU A 1 287 ? 11.284 -12.354 -12.674 1.00 77.75 287 LEU A N 1
ATOM 2243 C CA . LEU A 1 287 ? 11.300 -11.351 -11.623 1.00 77.75 287 LEU A CA 1
ATOM 2244 C C . LEU A 1 287 ? 12.730 -10.999 -11.243 1.00 77.75 287 LEU A C 1
ATOM 2246 O O . LEU A 1 287 ? 13.570 -11.888 -11.079 1.00 77.75 287 LEU A O 1
ATOM 2250 N N . SER A 1 288 ? 12.993 -9.711 -11.045 1.00 86.38 288 SER A N 1
ATOM 2251 C CA . SER A 1 288 ? 14.132 -9.309 -10.227 1.00 86.38 288 SER A CA 1
ATOM 2252 C C . SER A 1 288 ? 13.872 -9.688 -8.759 1.00 86.38 288 SER A C 1
ATOM 2254 O O . SER A 1 288 ? 12.714 -9.875 -8.363 1.00 86.38 288 SER A O 1
ATOM 2256 N N . PRO A 1 289 ? 14.920 -9.788 -7.922 1.00 88.88 289 PRO A N 1
ATOM 2257 C CA . PRO A 1 289 ? 14.750 -10.020 -6.489 1.00 88.88 289 PRO A CA 1
ATOM 2258 C C . PRO A 1 289 ? 13.820 -8.995 -5.822 1.00 88.88 289 PRO A C 1
ATOM 2260 O O . PRO A 1 289 ? 12.909 -9.390 -5.100 1.00 88.88 289 PRO A O 1
ATOM 2263 N N . ALA A 1 290 ? 13.973 -7.706 -6.145 1.00 88.56 290 ALA A N 1
ATOM 2264 C CA . ALA A 1 290 ? 13.144 -6.632 -5.598 1.00 88.56 290 ALA A CA 1
ATOM 2265 C C . ALA A 1 290 ? 11.654 -6.841 -5.892 1.00 88.56 290 ALA A C 1
ATOM 2267 O O . ALA A 1 290 ? 10.809 -6.750 -5.002 1.00 88.56 290 ALA A O 1
ATOM 2268 N N . ILE A 1 291 ? 11.322 -7.171 -7.141 1.00 88.44 291 ILE A N 1
ATOM 2269 C CA . ILE A 1 291 ? 9.929 -7.370 -7.541 1.00 88.44 291 ILE A CA 1
ATOM 2270 C C . ILE A 1 291 ? 9.376 -8.689 -7.012 1.00 88.44 291 ILE A C 1
ATOM 2272 O O . ILE A 1 291 ? 8.200 -8.742 -6.665 1.00 88.44 291 ILE A O 1
ATOM 2276 N N . SER A 1 292 ? 10.201 -9.730 -6.886 1.00 86.75 292 SER A N 1
ATOM 2277 C CA . SER A 1 292 ? 9.812 -10.968 -6.205 1.00 86.75 292 SER A CA 1
ATOM 2278 C C . SER A 1 292 ? 9.406 -10.709 -4.753 1.00 86.75 292 SER A C 1
ATOM 2280 O O . SER A 1 292 ? 8.363 -11.198 -4.314 1.00 86.75 292 SER A O 1
ATOM 2282 N N . ASP A 1 293 ? 10.183 -9.905 -4.027 1.00 88.44 293 ASP A N 1
ATOM 2283 C CA . ASP A 1 293 ? 9.891 -9.551 -2.636 1.00 88.44 293 ASP A CA 1
ATOM 2284 C C . ASP A 1 293 ? 8.600 -8.728 -2.525 1.00 88.44 293 ASP A C 1
ATOM 2286 O O . ASP A 1 293 ? 7.712 -9.067 -1.738 1.00 88.44 293 ASP A O 1
ATOM 2290 N N . ILE A 1 294 ? 8.450 -7.692 -3.361 1.00 88.94 294 ILE A N 1
ATOM 2291 C CA . ILE A 1 294 ? 7.241 -6.856 -3.395 1.00 88.94 294 ILE A CA 1
ATOM 2292 C C . ILE A 1 294 ? 6.015 -7.700 -3.753 1.00 88.94 294 ILE A C 1
ATOM 2294 O O . ILE A 1 294 ? 4.998 -7.623 -3.064 1.00 88.94 294 ILE A O 1
ATOM 2298 N N . ALA A 1 295 ? 6.106 -8.525 -4.801 1.00 85.62 295 ALA A N 1
ATOM 2299 C CA . ALA A 1 295 ? 5.019 -9.393 -5.241 1.00 85.62 295 ALA A CA 1
ATOM 2300 C C . ALA A 1 295 ? 4.594 -10.340 -4.117 1.00 85.62 295 ALA A C 1
ATOM 2302 O O . ALA A 1 295 ? 3.404 -10.436 -3.818 1.00 85.62 295 ALA A O 1
ATOM 2303 N N . LYS A 1 296 ? 5.548 -10.980 -3.436 1.00 87.25 296 LYS A N 1
ATOM 2304 C CA . LYS A 1 296 ? 5.264 -11.843 -2.286 1.00 87.25 296 LYS A CA 1
ATOM 2305 C C . LYS A 1 296 ? 4.566 -11.082 -1.153 1.00 87.25 296 LYS A C 1
ATOM 2307 O O . LYS A 1 296 ? 3.588 -11.584 -0.603 1.00 87.25 296 LYS A O 1
ATOM 2312 N N . ALA A 1 297 ? 5.016 -9.867 -0.838 1.00 89.75 297 ALA A N 1
ATOM 2313 C CA . ALA A 1 297 ? 4.446 -9.048 0.233 1.00 89.75 297 ALA A CA 1
ATOM 2314 C C . ALA A 1 297 ? 2.991 -8.621 -0.029 1.00 89.75 297 ALA A C 1
ATOM 2316 O O . ALA A 1 297 ? 2.216 -8.484 0.916 1.00 89.75 297 ALA A O 1
ATOM 2317 N N . ILE A 1 298 ? 2.595 -8.425 -1.291 1.00 88.56 298 ILE A N 1
ATOM 2318 C CA . ILE A 1 298 ? 1.210 -8.061 -1.650 1.00 88.56 298 ILE A CA 1
ATOM 2319 C C . ILE A 1 298 ? 0.303 -9.255 -1.959 1.00 88.56 298 ILE A C 1
ATOM 2321 O O . ILE A 1 298 ? -0.918 -9.108 -2.085 1.00 88.56 298 ILE A O 1
ATOM 2325 N N . SER A 1 299 ? 0.891 -10.438 -2.112 1.00 86.94 299 SER A N 1
ATOM 2326 C CA . SER A 1 299 ? 0.172 -11.678 -2.394 1.00 86.94 299 SER A CA 1
ATOM 2327 C C . SER A 1 299 ? -0.612 -12.156 -1.175 1.00 86.94 299 SER A C 1
ATOM 2329 O O . SER A 1 299 ? -0.368 -11.678 -0.070 1.00 86.94 299 SER A O 1
ATOM 2331 N N . PRO A 1 300 ? -1.558 -13.092 -1.321 1.00 86.31 300 PRO A N 1
ATOM 2332 C CA . PRO A 1 300 ? -2.217 -13.675 -0.163 1.00 86.31 300 PRO A CA 1
ATOM 2333 C C . PRO A 1 300 ? -1.243 -14.392 0.758 1.00 86.31 300 PRO A C 1
ATOM 2335 O O . PRO A 1 300 ? -0.384 -15.144 0.302 1.00 86.31 300 PRO A O 1
ATOM 2338 N N . ASP A 1 301 ? -1.427 -14.210 2.061 1.00 88.19 301 ASP A N 1
ATOM 2339 C CA . ASP A 1 301 ? -0.783 -15.053 3.059 1.00 88.19 301 ASP A CA 1
ATOM 2340 C C . ASP A 1 301 ? -1.539 -16.382 3.132 1.00 88.19 301 ASP A C 1
ATOM 2342 O O . ASP A 1 301 ? -2.536 -16.505 3.844 1.00 88.19 301 ASP A O 1
ATOM 2346 N N . CYS A 1 302 ? -1.090 -17.350 2.335 1.00 86.50 302 CYS A N 1
ATOM 2347 C CA . CYS A 1 302 ? -1.669 -18.689 2.256 1.00 86.50 302 CYS A CA 1
ATOM 2348 C C . CYS A 1 302 ? -1.298 -19.603 3.428 1.00 86.50 302 CYS A C 1
ATOM 2350 O O . CYS A 1 302 ? -1.763 -20.742 3.464 1.00 86.50 302 CYS A O 1
ATOM 2352 N N . GLU A 1 303 ? -0.427 -19.147 4.328 1.00 87.06 303 GLU A N 1
ATOM 2353 C CA . GLU A 1 303 ? -0.043 -19.880 5.535 1.00 87.06 303 GLU A CA 1
ATOM 2354 C C . GLU A 1 303 ? -0.879 -19.442 6.745 1.00 87.06 303 GLU A C 1
ATOM 2356 O O . GLU A 1 303 ? -0.948 -20.163 7.740 1.00 87.06 303 GLU A O 1
ATOM 2361 N N . SER A 1 304 ? -1.565 -18.298 6.651 1.00 83.19 304 SER A N 1
ATOM 2362 C CA . SER A 1 304 ? -2.504 -17.836 7.670 1.00 83.19 304 SER A CA 1
ATOM 2363 C C . SER A 1 304 ? -3.654 -18.824 7.871 1.00 83.19 304 SER A C 1
ATOM 2365 O O . SER A 1 304 ? -4.359 -19.174 6.926 1.00 83.19 304 SER A O 1
ATOM 2367 N N . GLU A 1 305 ? -3.938 -19.172 9.130 1.00 79.31 305 GLU A N 1
ATOM 2368 C CA . GLU A 1 305 ? -5.075 -20.027 9.522 1.00 79.31 305 GLU A CA 1
ATOM 2369 C C . GLU A 1 305 ? -6.437 -19.497 9.041 1.00 79.31 305 GLU A C 1
ATOM 2371 O O . GLU A 1 305 ? -7.419 -20.233 8.986 1.00 79.31 305 GLU A O 1
ATOM 2376 N N . MET A 1 306 ? -6.501 -18.207 8.709 1.00 73.50 306 MET A N 1
ATOM 2377 C CA . MET A 1 306 ? -7.723 -17.508 8.321 1.00 73.50 306 MET A CA 1
ATOM 2378 C C . MET A 1 306 ? -7.865 -17.330 6.806 1.00 73.50 306 MET A C 1
ATOM 2380 O O . MET A 1 306 ? -8.879 -16.795 6.354 1.00 73.50 306 MET A O 1
ATOM 2384 N N . ASN A 1 307 ? -6.865 -17.747 6.026 1.00 75.38 307 ASN A N 1
ATOM 2385 C CA . ASN A 1 307 ? -6.851 -17.608 4.578 1.00 75.38 307 ASN A CA 1
ATOM 2386 C C . ASN A 1 307 ? -6.723 -18.974 3.918 1.00 75.38 307 ASN A C 1
ATOM 2388 O O . ASN A 1 307 ? -5.653 -19.574 3.882 1.00 75.38 307 ASN A O 1
ATOM 2392 N N . ASP A 1 308 ? -7.790 -19.409 3.261 1.00 75.94 308 ASP A N 1
ATOM 2393 C CA . ASP A 1 308 ? -7.696 -20.580 2.411 1.00 75.94 308 ASP A CA 1
ATOM 2394 C C . ASP A 1 308 ? -7.358 -20.195 0.966 1.00 75.94 308 ASP A C 1
ATOM 2396 O O . ASP A 1 308 ? -8.212 -19.821 0.153 1.00 75.94 308 ASP A O 1
ATOM 2400 N N . CYS A 1 309 ? -6.089 -20.346 0.604 1.00 82.62 309 CYS A N 1
ATOM 2401 C CA . CYS A 1 309 ? -5.680 -20.262 -0.790 1.00 82.62 309 CYS A CA 1
ATOM 2402 C C . CYS A 1 309 ? -6.017 -21.562 -1.519 1.00 82.62 309 CYS A C 1
ATOM 2404 O O . CYS A 1 309 ? -5.228 -22.502 -1.523 1.00 82.62 309 CYS A O 1
ATOM 2406 N N . PHE A 1 310 ? -7.167 -21.641 -2.183 1.00 78.94 310 PHE A N 1
ATOM 2407 C CA . PHE A 1 310 ? -7.493 -22.793 -3.042 1.00 78.94 310 PHE A CA 1
ATOM 2408 C C . PHE A 1 310 ? -7.113 -22.571 -4.504 1.00 78.94 310 PHE A C 1
ATOM 2410 O O . PHE A 1 310 ? -6.847 -23.529 -5.235 1.00 78.94 310 PHE A O 1
ATOM 2417 N N . VAL A 1 311 ? -7.062 -21.310 -4.932 1.00 80.06 311 VAL A N 1
ATOM 2418 C CA . VAL A 1 311 ? -6.654 -20.944 -6.284 1.00 80.06 311 VAL A CA 1
ATOM 2419 C C . VAL A 1 311 ? -5.168 -21.257 -6.422 1.00 80.06 311 VAL A C 1
ATOM 2421 O O . VAL A 1 311 ? -4.345 -20.726 -5.678 1.00 80.06 311 VAL A O 1
ATOM 2424 N N . LYS A 1 312 ? -4.809 -22.120 -7.385 1.00 81.69 312 LYS A N 1
ATOM 2425 C CA . LYS A 1 312 ? -3.406 -22.491 -7.658 1.00 81.69 312 LYS A CA 1
ATOM 2426 C C . LYS A 1 312 ? -2.519 -21.248 -7.770 1.00 81.69 312 LYS A C 1
ATOM 2428 O O . LYS A 1 312 ? -1.404 -21.264 -7.273 1.00 81.69 312 LYS A O 1
ATOM 2433 N N . ARG A 1 313 ? -3.052 -20.175 -8.364 1.00 76.94 313 ARG A N 1
ATOM 2434 C CA . ARG A 1 313 ? -2.353 -18.904 -8.545 1.00 76.94 313 ARG A CA 1
ATOM 2435 C C . ARG A 1 313 ? -2.001 -18.189 -7.250 1.00 76.94 313 ARG A C 1
ATOM 2437 O O . ARG A 1 313 ? -0.829 -17.883 -7.071 1.00 76.94 313 ARG A O 1
ATOM 2444 N N . ASP A 1 314 ? -2.963 -18.022 -6.344 1.00 79.38 314 ASP A N 1
ATOM 2445 C CA . ASP A 1 314 ? -2.711 -17.410 -5.034 1.00 79.38 314 ASP A CA 1
ATOM 2446 C C . ASP A 1 314 ? -1.571 -18.147 -4.300 1.00 79.38 314 ASP A C 1
ATOM 2448 O O . ASP A 1 314 ? -0.699 -17.515 -3.714 1.00 79.38 314 ASP A O 1
ATOM 2452 N N . LYS A 1 315 ? -1.498 -19.483 -4.427 1.00 84.75 315 LYS A N 1
ATOM 2453 C CA . LYS A 1 315 ? -0.417 -20.290 -3.831 1.00 84.75 315 LYS A CA 1
ATOM 2454 C C . LYS A 1 315 ? 0.971 -20.044 -4.428 1.00 84.75 315 LYS A C 1
ATOM 2456 O O . LYS A 1 315 ? 1.950 -20.266 -3.724 1.00 84.75 315 LYS A O 1
ATOM 2461 N N . CYS A 1 316 ? 1.085 -19.697 -5.710 1.00 83.38 316 CYS A N 1
ATOM 2462 C CA . CYS A 1 316 ? 2.390 -19.388 -6.312 1.00 83.38 316 CYS A CA 1
ATOM 2463 C C . CYS A 1 316 ? 2.789 -17.943 -6.016 1.00 83.38 316 CYS A C 1
ATOM 2465 O O . CYS A 1 316 ? 3.933 -17.675 -5.676 1.00 83.38 316 CYS A O 1
ATOM 2467 N N . GLU A 1 317 ? 1.825 -17.025 -6.091 1.00 78.31 317 GLU A N 1
ATOM 2468 C CA . GLU A 1 317 ? 2.011 -15.615 -5.745 1.00 78.31 317 GLU A CA 1
ATOM 2469 C C . GLU A 1 317 ? 2.523 -15.470 -4.304 1.00 78.31 317 GLU A C 1
ATOM 2471 O O . GLU A 1 317 ? 3.529 -14.806 -4.067 1.00 78.31 317 GLU A O 1
ATOM 2476 N N . ALA A 1 318 ? 1.947 -16.223 -3.360 1.00 82.81 318 ALA A N 1
ATOM 2477 C CA . ALA A 1 318 ? 2.419 -16.296 -1.974 1.00 82.81 318 ALA A CA 1
ATOM 2478 C C . ALA A 1 318 ? 3.882 -16.764 -1.818 1.00 82.81 318 ALA A C 1
ATOM 2480 O O . ALA A 1 318 ? 4.522 -16.503 -0.798 1.00 82.81 318 ALA A O 1
ATOM 2481 N N . LYS A 1 319 ? 4.435 -17.456 -2.820 1.00 82.44 319 LYS A N 1
ATOM 2482 C CA . LYS A 1 319 ? 5.842 -17.884 -2.846 1.00 82.44 319 LYS A CA 1
ATOM 2483 C C . LYS A 1 319 ? 6.766 -16.863 -3.510 1.00 82.44 319 LYS A C 1
ATOM 2485 O O . LYS A 1 319 ? 7.978 -17.012 -3.391 1.00 82.44 319 LYS A O 1
ATOM 2490 N N . GLY A 1 320 ? 6.215 -15.832 -4.153 1.00 74.44 320 GLY A N 1
ATOM 2491 C CA . GLY A 1 320 ? 6.955 -14.902 -5.009 1.00 74.44 320 GLY A CA 1
ATOM 2492 C C . GLY A 1 320 ? 7.190 -15.438 -6.425 1.00 74.44 320 GLY A C 1
ATOM 2493 O O . GLY A 1 320 ? 7.991 -14.878 -7.165 1.00 74.44 320 GLY A O 1
ATOM 2494 N N . ASP A 1 321 ? 6.508 -16.514 -6.828 1.00 74.56 321 ASP A N 1
ATOM 2495 C CA . ASP A 1 321 ? 6.712 -17.121 -8.141 1.00 74.56 321 ASP A CA 1
ATOM 2496 C C . ASP A 1 321 ? 5.930 -16.352 -9.224 1.00 74.56 321 ASP A C 1
ATOM 2498 O O . ASP A 1 321 ? 4.698 -16.273 -9.192 1.00 74.56 321 ASP A O 1
ATOM 2502 N N . GLY A 1 322 ? 6.628 -15.840 -10.244 1.00 65.75 322 GLY A N 1
ATOM 2503 C CA . GLY A 1 322 ? 5.986 -15.215 -11.410 1.00 65.75 322 GLY A CA 1
ATOM 2504 C C . GLY A 1 322 ? 5.172 -16.203 -12.259 1.00 65.75 322 GLY A C 1
ATOM 2505 O O . GLY A 1 322 ? 4.131 -15.846 -12.825 1.00 65.75 322 GLY A O 1
ATOM 2506 N N . GLU A 1 323 ? 5.571 -17.478 -12.278 1.00 68.12 323 GLU A N 1
ATOM 2507 C CA . GLU A 1 323 ? 4.919 -18.562 -13.017 1.00 68.12 323 GLU A CA 1
ATOM 2508 C C . GLU A 1 323 ? 4.333 -19.626 -12.075 1.00 68.12 323 GLU A C 1
ATOM 2510 O O . GLU A 1 323 ? 5.004 -20.142 -11.185 1.00 68.12 323 GLU A O 1
ATOM 2515 N N . CYS A 1 324 ? 3.082 -20.025 -12.326 1.00 68.12 324 CYS A N 1
ATOM 2516 C CA . CYS A 1 324 ? 2.477 -21.175 -11.656 1.00 68.12 324 CYS A CA 1
ATOM 2517 C C . CYS A 1 324 ? 2.669 -22.458 -12.447 1.00 68.12 324 CYS A C 1
ATOM 2519 O O . CYS A 1 324 ? 1.795 -22.837 -13.234 1.00 68.12 324 CYS A O 1
ATOM 2521 N N . LYS A 1 325 ? 3.776 -23.149 -12.190 1.00 63.19 325 LYS A N 1
ATOM 2522 C CA . LYS A 1 325 ? 3.989 -24.501 -12.716 1.00 63.19 325 LYS A CA 1
ATOM 2523 C C . LYS A 1 325 ? 3.011 -25.495 -12.104 1.00 63.19 325 LYS A C 1
ATOM 2525 O O . LYS A 1 325 ? 2.636 -25.375 -10.918 1.00 63.19 325 LYS A O 1
#

Nearest PDB structures (foldseek):
  8r3u-assembly1_DDD  TM=1.657E-01  e=1.655E+00  Homo sapiens
  4ak9-assembly1_A  TM=1.726E-01  e=2.030E+00  Physcomitrium patens
  8bp8-assembly1_N  TM=2.192E-01  e=6.911E+00  Rotavirus A
  7oi3-assembly1_E  TM=1.085E-01  e=6.911E+00  Morbillivirus sp.

Secondary structure (DSSP, 8-state):
--------------------PPPPHHHHHHHH--HHHHHHHHHHHHTS-TT-TT------TT--EEEEEE--SSHHHHHHHHHHHHHHHHTTTBBTT-PBEEEEEESPPPPTT-TTTS--SEEEEEE-SSHHHHHHHHHHTT--S-----HHHHHHHHHHHHHHHHHHHHHHTTSEEEEEEHHHHHHH-HHHHHHHHHHHHTB---TT--HHHHHHHHHHHHHHHHHHHHHHHHHHHHHHHTSTT--HHHHHHHHHHHHHHHHTTTTSSS-GGGG-----SS-TTPPPHHHHHHHHHHS--TTSTT----SHHHHHHTTT-SS--

Mean predicted aligned error: 10.45 Å